Protein 8PHY (pdb70)

Solvent-accessible surface area: 12793 Å² total; per-residue (Å²): 119,140,184,62,112,84,56,15,44,19,49,2,135,55,68,59,2,48,80,164,13,5,95,56,12,1,94,42,2,14,96,12,132,71,36,70,56,59,36,19,1,39,59,25,168,130,73,122,73,250,132,26,146,60,70,35,23,43,2,2,6,23,77,104,46,54,167,14,120,16,12,14,32,45,17,22,2,27,1,2,139,79,69,199,44,35,40,0,23,0,18,49,41,18,78,42,115,6,86,68,44,128,190,121,139,187,64,101,79,134,14,43,16,49,1,134,58,72,54,0,85,76,194,14,2,92,50,10,1,100,57,2,7,98,12,105,78,34,68,55,75,44,55,1,39,98,22,235,52,119,119,83,216,78,24,110,48,79,58,9,44,2,2,6,22,72,110,47,59,200,16,139,23,39,66,49,69,16,22,1,27,1,7,60,48,63,93,42,29,45,0,23,0,48,56,89,44,98,44,120,9,85,77,42,137,123,193

Foldseek 3Di:
DDDDDAAKFWQAVNQTHHPVQQLVFLQVQVVDDQLPQLRDFDWDPPDADPVGDFTKTKGATDRPSDHDRNDDGAKIWIAGNVRPPIWMWGQVPHIDTTHIDHD/DDDDDAAKFWQAVNQTHHPLQQVVFLQVQVVDDQLPLLYDFDWDDDDDDPVDDFTKTKTATDSVSDRDNNDDGAKIWIAGNVRPPIWMWGQVPHIDTTHTDHDD

Structure (mmCIF, N/CA/C/O backbone):
data_8PHY
#
_entry.id   8PHY
#
_cell.length_a   36.670
_cell.length_b   61.850
_cell.length_c   37.160
_cell.angle_alpha   90.000
_cell.angle_beta   94.144
_cell.angle_gamma   90.000
#
_symmetry.space_group_name_H-M   'P 1 21 1'
#
loop_
_entity.id
_entity.type
_entity.pdbx_description
1 polymer BgtE-5845_p
2 water water
#
loop_
_atom_site.group_PDB
_atom_site.id
_atom_site.type_symbol
_atom_site.label_atom_id
_atom_site.label_alt_id
_atom_site.label_comp_id
_atom_site.label_asym_id
_atom_site.label_entity_id
_atom_site.label_seq_id
_atom_site.pdbx_PDB_ins_code
_atom_site.Cartn_x
_atom_site.Cartn_y
_atom_site.Cartn_z
_atom_site.occupancy
_atom_site.B_iso_or_equiv
_atom_site.auth_seq_id
_atom_site.auth_comp_id
_atom_site.auth_asym_id
_atom_site.auth_atom_id
_atom_site.pdbx_PDB_model_num
ATOM 1 N N . GLY A 1 1 ? -10.49238 -30.97088 20.70152 1.000 19.95053 -4 GLY A N 1
ATOM 2 C CA . GLY A 1 1 ? -11.09207 -29.85320 19.99836 1.000 19.56655 -4 GLY A CA 1
ATOM 3 C C . GLY A 1 1 ? -11.19914 -30.11943 18.51184 1.000 18.44278 -4 GLY A C 1
ATOM 4 O O . GLY A 1 1 ? -10.77504 -31.17382 18.03659 1.000 18.64762 -4 GLY A O 1
ATOM 5 N N . PRO A 1 2 ? -11.74804 -29.16759 17.76308 1.000 17.99541 -3 PRO A N 1
ATOM 6 C CA . PRO A 1 2 ? -11.87899 -29.35266 16.31437 1.000 17.64888 -3 PRO A CA 1
ATOM 7 C C . PRO A 1 2 ? -10.52745 -29.40546 15.64272 1.000 15.95651 -3 PRO A C 1
ATOM 8 O O . PRO A 1 2 ? -9.56442 -28.77242 16.07489 1.000 16.27916 -3 PRO A O 1
ATOM 12 N N . LEU A 1 3 ? -10.47578 -30.15969 14.55720 1.000 13.91239 -2 LEU A N 1
ATOM 13 C CA . LEU A 1 3 ? -9.25369 -30.30663 13.79048 1.000 14.02885 -2 LEU A CA 1
ATOM 14 C C . LEU A 1 3 ? -9.01308 -29.06512 12.94151 1.000 14.40920 -2 LEU A C 1
ATOM 15 O O . LEU A 1 3 ? -9.89744 -28.61769 12.21201 1.000 15.85456 -2 LEU A O 1
ATOM 20 N N . GLY A 1 4 ? -7.81139 -28.52072 13.00312 1.000 14.24661 -1 GLY A N 1
ATOM 21 C CA . GLY A 1 4 ? -7.47433 -27.42809 12.12413 1.000 14.42845 -1 GLY A CA 1
ATOM 22 C C . GLY A 1 4 ? -6.00236 -27.39697 11.82407 1.000 13.89279 -1 GLY A C 1
ATOM 23 O O . GLY A 1 4 ? -5.18236 -27.69041 12.69261 1.000 14.67145 -1 GLY A O 1
ATOM 24 N N . SER A 1 5 ? -5.66363 -27.04487 10.59908 1.000 13.71674 0 SER A N 1
ATOM 25 C CA . SER A 1 5 ? -4.27156 -26.80251 10.28645 1.000 14.34941 0 SER A CA 1
ATOM 26 C C . SER A 1 5 ? -3.83023 -25.45455 10.85048 1.000 14.02286 0 SER A C 1
ATOM 27 O O . SER A 1 5 ? -4.63926 -24.61843 11.24530 1.000 15.53678 0 SER A O 1
ATOM 30 N N . MET A 1 6 ? -2.52978 -25.23515 10.87591 1.000 13.46960 1 MET A N 1
ATOM 31 C CA . MET A 1 6 ? -2.02275 -24.00855 11.47843 1.000 14.11511 1 MET A CA 1
ATOM 32 C C . MET A 1 6 ? -2.38061 -22.81010 10.61426 1.000 16.05049 1 MET A C 1
ATOM 33 O O . MET A 1 6 ? -2.12277 -22.81098 9.41207 1.000 18.12985 1 MET A O 1
ATOM 39 N N . GLU A 1 7 ? -2.95438 -21.78211 11.23313 1.000 16.95116 2 GLU A N 1
ATOM 40 C CA . GLU A 1 7 ? -3.23223 -20.54778 10.52909 1.000 19.23344 2 GLU A CA 1
ATOM 41 C C . GLU A 1 7 ? -1.96572 -19.70276 10.49646 1.000 17.71378 2 GLU A C 1
ATOM 42 O O . GLU A 1 7 ? -0.99400 -19.98748 11.19078 1.000 16.10316 2 GLU A O 1
ATOM 54 N N . SER A 1 8 ? -1.97882 -18.66037 9.67696 1.000 17.49602 3 SER A N 1
ATOM 55 C CA . SER A 1 8 ? -0.86024 -17.73333 9.67706 1.000 16.49293 3 SER A CA 1
ATOM 56 C C . SER A 1 8 ? -0.62500 -17.20790 11.08092 1.000 15.46615 3 SER A C 1
ATOM 57 O O . SER A 1 8 ? -1.56419 -17.03014 11.85810 1.000 15.81961 3 SER A O 1
ATOM 65 N N . TYR A 1 9 ? 0.63218 -16.91406 11.39276 1.000 13.97583 4 TYR A N 1
ATOM 66 C CA . TYR A 1 9 ? 0.97599 -16.50522 12.74136 1.000 13.35275 4 TYR A CA 1
ATOM 67 C C . TYR A 1 9 ? 2.27583 -15.73115 12.70031 1.000 13.44570 4 TYR A C 1
ATOM 68 O O . TYR A 1 9 ? 3.03322 -15.80515 11.73578 1.000 14.51932 4 TYR A O 1
ATOM 86 N N . TRP A 1 10 ? 2.53524 -15.01237 13.77950 1.000 13.04081 5 TRP A N 1
ATOM 87 C CA A TRP A 1 10 ? 3.79686 -14.32349 13.98894 0.467 13.05910 5 TRP A CA 1
ATOM 88 C CA B TRP A 1 10 ? 3.80381 -14.33417 13.98217 0.533 13.30180 5 TRP A CA 1
ATOM 89 C C . TRP A 1 10 ? 4.62411 -15.14570 14.97437 1.000 13.27692 5 TRP A C 1
ATOM 90 O O . TRP A 1 10 ? 4.13602 -15.51922 16.04663 1.000 14.14480 5 TRP A O 1
ATOM 129 N N . ASP A 1 11 ? 5.86842 -15.41798 14.61262 1.000 13.47542 6 ASP A N 1
ATOM 130 C CA . ASP A 1 11 ? 6.80232 -16.14353 15.46426 1.000 13.27903 6 ASP A CA 1
ATOM 131 C C . ASP A 1 11 ? 7.56137 -15.08593 16.25502 1.000 13.02201 6 ASP A C 1
ATOM 132 O O . ASP A 1 11 ? 8.36687 -14.33334 15.69557 1.000 13.55657 6 ASP A O 1
ATOM 141 N N . CYS A 1 12 ? 7.27281 -14.99660 17.54695 1.000 12.94546 7 CYS A N 1
ATOM 142 C CA . CYS A 1 12 ? 7.92835 -14.04260 18.42973 1.000 12.72276 7 CYS A CA 1
ATOM 143 C C . CYS A 1 12 ? 8.87630 -14.86495 19.29683 1.000 12.44463 7 CYS A C 1
ATOM 144 O O . CYS A 1 12 ? 8.49393 -15.38429 20.34607 1.000 12.52215 7 CYS A O 1
ATOM 151 N N . LYS A 1 13 ? 10.11874 -14.99317 18.85857 1.000 12.57051 8 LYS A N 1
ATOM 152 C CA . LYS A 1 13 ? 11.13206 -15.75127 19.59542 1.000 12.90764 8 LYS A CA 1
ATOM 153 C C . LYS A 1 13 ? 10.61836 -17.12151 20.00270 1.000 12.61308 8 LYS A C 1
ATOM 154 O O . LYS A 1 13 ? 10.88895 -17.61993 21.09381 1.000 13.38712 8 LYS A O 1
ATOM 173 N N . GLY A 1 14 ? 9.91261 -17.76178 19.07408 1.000 12.94591 9 GLY A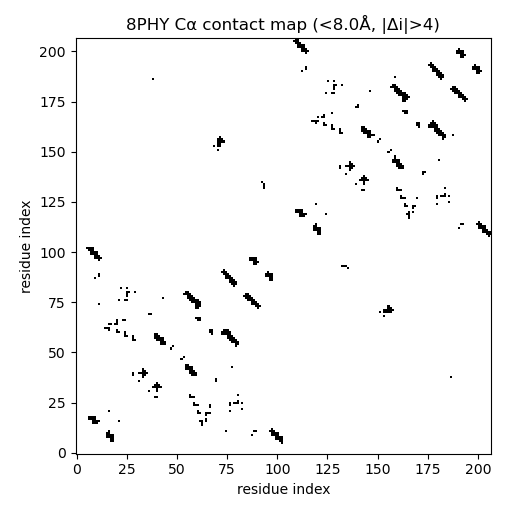 N 1
ATOM 174 C CA . GLY A 1 14 ? 9.46290 -19.11856 19.22823 1.000 13.33468 9 GLY A CA 1
ATOM 175 C C . GLY A 1 14 ? 8.01705 -19.27834 19.62845 1.000 12.88084 9 GLY A C 1
ATOM 17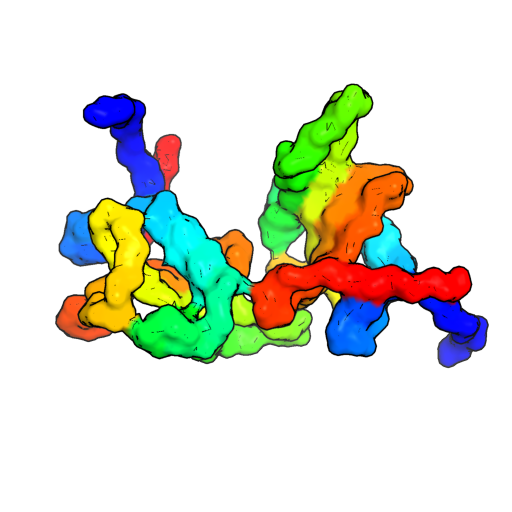6 O O . GLY A 1 14 ? 7.46913 -20.37428 19.47660 1.000 14.49983 9 GLY A O 1
ATOM 180 N N . ILE A 1 15 ? 7.40581 -18.23940 20.18460 1.000 12.99213 10 ILE A N 1
ATOM 181 C CA . ILE A 1 15 ? 6.01214 -18.28703 20.59501 1.000 12.78002 10 ILE A CA 1
ATOM 182 C C . ILE A 1 15 ? 5.14468 -17.82909 19.43297 1.000 13.29966 10 ILE A C 1
ATOM 183 O O . ILE A 1 15 ? 5.34312 -16.73467 18.88878 1.000 13.60132 10 ILE A O 1
ATOM 199 N N . PRO A 1 16 ? 4.17373 -18.64319 19.02315 1.000 13.40404 11 PRO A N 1
ATOM 200 C CA . PRO A 1 16 ? 3.30967 -18.25214 17.90324 1.000 13.90409 11 PRO A CA 1
ATOM 201 C C . PRO A 1 16 ? 2.17441 -17.36783 18.38845 1.000 14.23474 11 PRO A C 1
ATOM 202 O O . PRO A 1 16 ? 1.46458 -17.71082 19.33530 1.000 16.26936 11 PRO A O 1
ATOM 213 N N . ILE A 1 17 ? 2.01930 -16.22276 17.74500 1.000 14.61997 12 ILE A N 1
ATOM 214 C CA . ILE A 1 17 ? 0.91970 -15.30877 17.99815 1.000 15.41596 12 ILE A CA 1
ATOM 215 C C . ILE A 1 17 ? -0.01468 -15.42882 16.79637 1.000 15.30258 12 ILE A C 1
ATOM 216 O O . ILE A 1 17 ? 0.34379 -15.07246 15.66225 1.000 14.66281 12 ILE A O 1
ATOM 232 N N . LEU A 1 18 ? -1.20803 -15.95335 17.02492 1.000 15.39048 13 LEU A N 1
ATOM 233 C CA . LEU A 1 18 ? -2.06821 -16.34614 15.92129 1.000 15.80445 13 LEU A CA 1
ATOM 234 C C . LEU A 1 18 ? -2.69789 -15.13637 15.23902 1.000 14.55867 13 LEU A C 1
ATOM 235 O O . LEU A 1 18 ? -3.00660 -14.12995 15.87150 1.000 14.45585 13 LEU A O 1
ATOM 251 N N . PHE A 1 19 ? -2.94300 -15.26463 13.93533 1.000 15.61724 14 PHE A N 1
ATOM 252 C CA . PHE A 1 19 ? -3.61965 -14.19265 13.21333 1.000 17.32260 14 PHE A CA 1
ATOM 253 C C . PHE A 1 19 ? -4.92651 -13.77460 13.87404 1.000 18.75407 14 PHE A C 1
ATOM 254 O O . PHE A 1 19 ? -5.22904 -12.57905 13.94654 1.000 19.32797 14 PHE A O 1
ATOM 271 N N . ARG A 1 20 ? -5.72908 -14.74183 14.33330 1.000 19.96990 15 ARG A N 1
ATOM 272 C CA . ARG A 1 20 ? -7.00244 -14.41210 14.96767 1.000 22.59059 15 ARG A CA 1
ATOM 273 C C . ARG A 1 20 ? -6.79007 -13.55514 16.20710 1.000 20.80294 15 ARG A C 1
ATOM 274 O O . ARG A 1 20 ? -7.56770 -12.63776 16.47791 1.000 21.11973 15 ARG A O 1
ATOM 295 N N . THR A 1 21 ? -5.73463 -13.83861 16.96460 1.000 18.12885 16 THR A N 1
ATOM 296 C CA . THR A 1 21 ? -5.42546 -13.04798 18.14147 1.000 17.19313 16 THR A CA 1
ATOM 297 C C . THR A 1 21 ? -5.08281 -11.62495 17.73549 1.000 15.20716 16 THR A C 1
ATOM 298 O O . THR A 1 21 ? -5.54828 -10.65465 18.34345 1.000 14.98904 16 THR A O 1
ATOM 309 N N . VAL A 1 22 ? -4.24156 -11.48475 16.70978 1.000 14.17546 17 VAL A N 1
ATOM 310 C CA . VAL A 1 22 ? -3.81061 -10.15947 16.28864 1.000 15.51171 17 VAL A CA 1
ATOM 311 C C . VAL A 1 22 ? -5.00204 -9.35103 15.80334 1.000 16.09267 17 VAL A C 1
ATOM 312 O O . VAL A 1 22 ? -5.16722 -8.18454 16.16378 1.000 16.40438 17 VAL A O 1
ATOM 325 N N A HIS A 1 23 ? -5.84798 -9.97794 14.97586 0.531 17.73332 18 HIS A N 1
ATOM 326 N N B HIS A 1 23 ? -5.86927 -9.94976 14.99637 0.469 17.25812 18 HIS A N 1
ATOM 327 C CA A HIS A 1 23 ? -7.02826 -9.31559 14.42796 0.531 18.97556 18 HIS A CA 1
ATOM 328 C CA B HIS A 1 23 ? -6.96401 -9.15547 14.44827 0.469 17.88784 18 HIS A CA 1
ATOM 329 C C A HIS A 1 23 ? -7.92451 -8.80788 15.54731 0.531 17.87622 18 HIS A C 1
ATOM 330 C C B HIS A 1 23 ? -7.99759 -8.80724 15.52055 0.469 17.44066 18 HIS A C 1
ATOM 331 O O A HIS A 1 23 ? -8.35549 -7.64995 15.53942 0.531 17.75367 18 HIS A O 1
ATOM 332 O O B HIS A 1 23 ? -8.60786 -7.73717 15.44800 0.469 17.72978 18 HIS A O 1
ATOM 3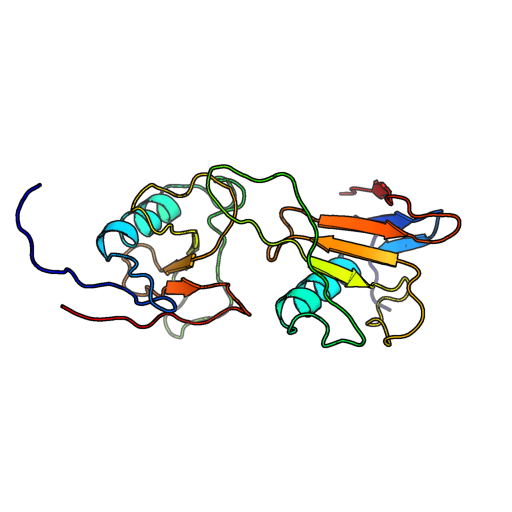59 N N . ALA A 1 24 ? -8.18747 -9.65831 16.53677 1.000 17.77856 19 ALA A N 1
ATOM 360 C CA . ALA A 1 24 ? -9.03117 -9.25388 17.65610 1.000 17.56385 19 ALA A CA 1
ATOM 361 C C . ALA A 1 24 ? -8.42281 -8.08877 18.42514 1.000 16.19499 19 ALA A C 1
ATOM 362 O O . ALA A 1 24 ? -9.14199 -7.19157 18.88175 1.000 16.25848 19 ALA A O 1
ATOM 369 N N . ALA A 1 25 ? -7.10554 -8.08965 18.58511 1.000 14.37279 20 ALA A N 1
ATOM 370 C CA . ALA A 1 25 ? -6.46273 -7.00816 19.30806 1.000 13.81411 20 ALA A CA 1
ATOM 371 C C . ALA A 1 25 ? -6.55950 -5.69629 18.53616 1.000 13.43885 20 ALA A C 1
ATOM 372 O O . ALA A 1 25 ? -6.78637 -4.63483 19.12724 1.000 13.59093 20 ALA A O 1
ATOM 379 N N . VAL A 1 26 ? -6.39449 -5.73556 17.20945 1.000 13.66482 21 VAL A N 1
ATOM 380 C CA . VAL A 1 26 ? -6.53627 -4.51112 16.42730 1.000 14.13888 21 VAL A CA 1
ATOM 381 C C . VAL A 1 26 ? -7.96198 -3.99561 16.52039 1.000 13.39441 21 VAL A C 1
ATOM 382 O O . VAL A 1 26 ? -8.19410 -2.79390 16.68315 1.000 13.65401 21 VAL A O 1
ATOM 395 N N . GLU A 1 27 ? -8.93750 -4.90121 16.43463 1.000 14.56775 22 GLU A N 1
ATOM 396 C CA . GLU A 1 27 ? -10.33118 -4.50308 16.55957 1.000 15.52953 22 GLU A CA 1
ATOM 397 C C . GLU A 1 27 ? -10.56682 -3.80499 17.88769 1.000 14.33628 22 GLU A C 1
ATOM 398 O O . GLU A 1 27 ? -11.22760 -2.76717 17.93940 1.000 15.48816 22 GLU A O 1
ATOM 404 N N . LEU A 1 28 ? -10.04934 -4.37449 18.98017 1.000 13.62699 23 LEU A N 1
ATOM 405 C CA . LEU A 1 28 ? -10.21361 -3.73992 20.28403 1.000 13.83694 23 LEU A CA 1
ATOM 406 C C . LEU A 1 28 ? -9.49294 -2.39564 20.33641 1.000 12.97786 23 LEU A C 1
ATOM 407 O O . LEU A 1 28 ? -10.01703 -1.40799 20.86015 1.000 13.37027 23 LEU A O 1
ATOM 423 N N . ALA A 1 29 ? -8.28715 -2.33164 19.79502 1.000 12.86269 24 ALA A N 1
ATOM 424 C CA . ALA A 1 29 ? -7.55839 -1.06986 19.79223 1.000 12.43348 24 ALA A CA 1
ATOM 425 C C . ALA A 1 29 ? -8.35502 0.04831 19.14078 1.000 12.30841 24 ALA A C 1
ATOM 426 O O . ALA A 1 29 ? -8.32712 1.18444 19.60671 1.000 13.54430 24 ALA A O 1
ATOM 433 N N . PHE A 1 30 ? -9.03657 -0.24466 18.04370 1.000 11.86264 25 PHE A N 1
ATOM 434 C CA . PHE A 1 30 ? -9.75020 0.77070 17.27058 1.000 11.88680 25 PHE A CA 1
ATOM 435 C C . PHE A 1 30 ? -11.16653 1.01168 17.74551 1.000 12.08613 25 PHE A C 1
ATOM 436 O O . PHE A 1 30 ? -11.79824 1.96537 17.28898 1.000 13.39761 25 PHE A O 1
ATOM 453 N N . THR A 1 31 ? -11.63431 0.24546 18.72335 1.000 12.13201 26 THR A N 1
ATOM 454 C CA . THR A 1 31 ? -12.92091 0.47863 19.34244 1.000 13.00903 26 THR A CA 1
ATOM 455 C C . THR A 1 31 ? -12.77711 1.01567 20.75960 1.000 14.02137 26 THR A C 1
ATOM 456 O O . THR A 1 31 ? -13.77914 1.16733 21.44657 1.000 15.12469 26 THR A O 1
ATOM 467 N N . SER A 1 32 ? -11.56507 1.32320 21.19375 1.000 12.62728 27 SER A N 1
ATOM 468 C CA . SER A 1 32 ? -11.26633 1.83171 22.52056 1.000 12.69337 27 SER A CA 1
ATOM 469 C C . SER A 1 32 ? -10.61259 3.19733 22.39522 1.000 13.26180 27 SER A C 1
ATOM 470 O O . SER A 1 32 ? -9.79529 3.41498 21.50647 1.000 15.05655 27 SER A O 1
ATOM 478 N N . GLN A 1 33 ? -10.91933 4.10799 23.30102 1.000 13.14369 28 GLN A N 1
ATOM 479 C CA . GLN A 1 33 ? -10.28482 5.40529 23.22610 1.000 13.17186 28 GLN A CA 1
ATOM 480 C C . GLN A 1 33 ? -8.81854 5.31753 23.65643 1.000 12.55458 28 GLN A C 1
ATOM 481 O O . GLN A 1 33 ? -8.45849 4.50318 24.52828 1.000 12.46512 28 GLN A O 1
ATOM 495 N N . PRO A 1 34 ? -7.95850 6.14085 23.06101 1.000 12.77991 29 PRO A N 1
ATOM 496 C CA . PRO A 1 34 ? -6.52846 6.05393 23.38565 1.000 12.93406 29 PRO A CA 1
ATOM 497 C C . PRO A 1 34 ? -6.26783 6.15572 24.88113 1.000 12.36859 29 PRO A C 1
ATOM 498 O O . PRO A 1 34 ? -6.81218 7.01205 25.58009 1.000 12.64627 29 PRO A O 1
ATOM 509 N N . GLY A 1 35 ? -5.41655 5.26125 25.37100 1.000 11.95495 30 GLY A N 1
ATOM 510 C CA . GLY A 1 35 ? -5.01498 5.23689 26.75550 1.000 12.44535 30 GLY A CA 1
ATOM 511 C C . GLY A 1 35 ? -5.93375 4.52536 27.70276 1.000 12.45147 30 GLY A C 1
ATOM 512 O O . GLY A 1 35 ? -5.53404 4.26911 28.84237 1.000 13.19981 30 GLY A O 1
ATOM 516 N N . SER A 1 36 ? -7.15083 4.19446 27.28689 1.000 12.93814 31 SER A N 1
ATOM 517 C CA . SER A 1 36 ? -8.18618 3.79013 28.23309 1.000 13.18775 31 SER A CA 1
ATOM 518 C C . SER A 1 36 ? -7.98109 2.38340 28.77730 1.000 13.08149 31 SER A C 1
ATOM 519 O O . SER A 1 36 ? -8.34887 2.10148 29.92156 1.000 13.27211 31 SER A O 1
ATOM 527 N N . ILE A 1 37 ? -7.40729 1.47881 27.99466 1.000 12.42128 32 ILE A N 1
ATOM 528 C CA . ILE A 1 37 ? -7.21477 0.09168 28.43055 1.000 12.56574 32 ILE A CA 1
ATOM 529 C C . ILE A 1 37 ? -5.83638 0.05550 29.09426 1.000 12.63326 32 ILE A C 1
ATOM 530 O O . ILE A 1 37 ? -4.81739 -0.29563 28.50320 1.000 12.49750 32 ILE A O 1
ATOM 546 N N . SER A 1 38 ? -5.79591 0.49228 30.34713 1.000 13.16402 33 SER A N 1
ATOM 547 C CA . SER A 1 38 ? -4.56229 0.50923 31.13720 1.000 13.88917 33 SER A CA 1
ATOM 548 C C . SER A 1 38 ? -3.38614 1.10539 30.36405 1.000 12.73417 33 SER A C 1
ATOM 549 O O . SER A 1 38 ? -2.28270 0.55555 30.34274 1.000 13.43637 33 SER A O 1
ATOM 557 N N . GLY A 1 39 ? -3.62219 2.24293 29.71453 1.000 12.54524 34 GLY A N 1
ATOM 558 C CA . GLY A 1 39 ? -2.59830 2.96964 29.00441 1.000 12.49980 34 GLY A CA 1
ATOM 559 C C . GLY A 1 39 ? -2.60959 2.80347 27.49756 1.000 12.29831 34 GLY A C 1
ATOM 560 O O . GLY A 1 39 ? -1.87530 3.53854 26.82068 1.000 12.83984 34 GLY A O 1
ATOM 564 N N . TYR A 1 40 ? -3.41325 1.89137 26.95700 1.000 11.99461 35 TYR A N 1
ATOM 565 C CA . TYR A 1 40 ? -3.41273 1.51763 25.55268 1.000 11.42948 35 TYR A CA 1
ATOM 566 C C . TYR A 1 40 ? -4.83443 1.59329 25.01271 1.000 11.99770 35 TYR A C 1
ATOM 567 O O . TYR A 1 40 ? -5.80498 1.57177 25.76822 1.000 13.01722 35 TYR A O 1
ATOM 585 N N . PRO A 1 41 ? -4.99789 1.72655 23.69822 1.000 11.80711 36 PRO A N 1
ATOM 586 C CA . PRO A 1 41 ? -3.93185 1.88075 22.71300 1.000 11.97415 36 PRO A CA 1
ATOM 587 C C . PRO A 1 41 ? -3.19728 3.20715 22.79768 1.000 11.20077 36 PRO A C 1
ATOM 588 O O . PRO A 1 41 ? -3.72046 4.19964 23.31473 1.000 12.09039 36 PRO A O 1
ATOM 599 N N . SER A 1 42 ? -1.97142 3.21695 22.31667 1.000 12.20222 37 SER A N 1
ATOM 600 C CA . SER A 1 42 ? -1.23812 4.44646 22.08858 1.000 12.70179 37 SER A CA 1
ATOM 601 C C . SER A 1 42 ? -1.18601 4.72585 20.59671 1.000 12.30574 37 SER A C 1
ATOM 602 O O . SER A 1 42 ? -1.57614 3.88896 19.78011 1.000 13.23800 37 SER A O 1
ATOM 610 N N . ILE A 1 43 ? -0.73351 5.92946 20.25231 1.000 14.85997 38 ILE A N 1
ATOM 611 C CA . ILE A 1 43 ? -0.72047 6.39334 18.87321 1.000 16.96108 38 ILE A CA 1
ATOM 612 C C . ILE A 1 43 ? 0.71288 6.42633 18.37195 1.000 20.22861 38 ILE A C 1
ATOM 613 O O . ILE A 1 43 ? 1.56573 7.09273 18.96717 1.000 21.45505 38 ILE A O 1
ATOM 629 N N . CYS A 1 44 ? 0.97185 5.74490 17.25479 1.000 22.45670 39 CYS A N 1
ATOM 630 C CA . CYS A 1 44 ? 2.26128 5.83336 16.57164 1.000 26.70830 39 CYS A CA 1
ATOM 631 C C . CYS A 1 44 ? 2.17399 6.91954 15.49912 1.000 30.65056 39 CYS A C 1
ATOM 632 O O . CYS A 1 44 ? 1.53289 6.72760 14.46242 1.000 30.67887 39 CYS A O 1
ATOM 635 N N . ARG A 1 45 ? 2.81804 8.06211 15.73303 1.000 34.84112 40 ARG A N 1
ATOM 636 C CA . ARG A 1 45 ? 2.84363 9.13347 14.74375 1.000 38.59532 40 ARG A CA 1
ATOM 637 C C . ARG A 1 45 ? 4.22530 9.31830 14.12152 1.000 41.71791 40 ARG A C 1
ATOM 638 O O . ARG A 1 45 ? 4.47904 10.33549 13.46483 1.000 42.05054 40 ARG A O 1
ATOM 646 N N . THR A 1 46 ? 5.11641 8.34417 14.29803 1.000 44.13905 41 THR A N 1
ATOM 647 C CA . THR A 1 46 ? 6.52104 8.50186 13.94256 1.000 46.38411 41 THR A CA 1
ATOM 648 C C . THR A 1 46 ? 6.83439 8.15140 12.49155 1.000 46.76099 41 THR A C 1
ATOM 649 O O . THR A 1 46 ? 8.00672 8.19522 12.10169 1.000 47.21050 41 THR A O 1
ATOM 653 N N . THR A 1 47 ? 5.83253 7.81469 11.68149 1.000 46.25340 42 THR A N 1
ATOM 654 C CA . THR A 1 47 ? 6.03683 7.46105 10.27607 1.000 45.53006 42 THR A CA 1
ATOM 655 C C . THR A 1 47 ? 5.04947 8.22286 9.39963 1.000 43.27920 42 THR A C 1
ATOM 656 O O . THR A 1 47 ? 4.10389 7.63987 8.85687 1.000 43.31010 42 THR A O 1
ATOM 660 N N . PRO A 1 48 ? 5.24009 9.53243 9.24000 1.000 41.09475 43 PRO A N 1
ATOM 661 C CA . PRO A 1 48 ? 4.42763 10.27643 8.26909 1.000 39.68872 43 PRO A CA 1
ATOM 662 C C . PRO A 1 48 ? 4.52652 9.62938 6.89664 1.000 38.33568 43 PRO A C 1
ATOM 663 O O . PRO A 1 48 ? 5.60268 9.21708 6.46056 1.000 37.32711 43 PRO A O 1
ATOM 667 N N . LEU A 1 49 ? 3.39183 9.54059 6.21113 1.000 38.00036 44 LEU A N 1
ATOM 668 C CA . LEU A 1 49 ? 3.31037 8.85372 4.93107 1.000 38.26635 44 LEU A CA 1
ATOM 669 C C . LEU A 1 49 ? 3.02858 9.84651 3.80986 1.000 38.87011 44 LEU A C 1
ATOM 670 O O . LEU A 1 49 ? 2.38419 10.88087 4.01560 1.000 38.06601 44 LEU A O 1
ATOM 675 N N . ARG A 1 50 ? 3.51232 9.50773 2.61013 1.000 40.59164 45 ARG A N 1
ATOM 676 C CA . ARG A 1 50 ? 3.29743 10.35453 1.43909 1.000 42.24712 45 ARG A CA 1
ATOM 677 C C . ARG A 1 50 ? 1.82322 10.51613 1.08640 1.000 41.73973 45 ARG A C 1
ATOM 678 O O . ARG A 1 50 ? 1.47122 11.45057 0.35604 1.000 41.54436 45 ARG A O 1
ATOM 686 N N . THR A 1 51 ? 0.95370 9.65172 1.60390 1.000 41.16417 46 THR A N 1
ATOM 687 C CA . THR A 1 51 ? -0.47358 9.72587 1.32602 1.000 40.67664 46 THR A CA 1
ATOM 688 C C . THR A 1 51 ? -1.26413 10.40704 2.43535 1.000 40.12559 46 THR A C 1
ATOM 689 O O . THR A 1 51 ? -2.49641 10.44868 2.36240 1.000 40.31112 46 THR A O 1
ATOM 693 N N . GLY A 1 52 ? -0.59404 10.93771 3.45387 1.000 39.05106 47 GLY A N 1
ATOM 694 C CA . GLY A 1 52 ? -1.27007 11.64279 4.51613 1.000 37.84284 47 GLY A CA 1
ATOM 695 C C . GLY A 1 52 ? -1.49563 10.78530 5.74453 1.000 36.15945 47 GLY A C 1
ATOM 696 O O . GLY A 1 52 ? -1.02762 9.64425 5.83429 1.000 35.54812 47 GLY A O 1
ATOM 697 N N . PRO A 1 53 ? -2.20583 11.33725 6.72663 1.000 34.80113 48 PRO A N 1
ATOM 698 C CA . PRO A 1 53 ? -2.47783 10.59236 7.96084 1.000 33.06534 48 PRO A CA 1
ATOM 699 C C . PRO A 1 53 ? -3.10101 9.22535 7.69802 1.000 29.31204 48 PRO A C 1
ATOM 700 O O . PRO A 1 53 ? -3.97739 9.06370 6.84744 1.000 29.41648 48 PRO A O 1
ATOM 704 N N . ASP A 1 54 ? -2.63725 8.23314 8.44903 1.000 26.09343 49 ASP A N 1
ATOM 705 C CA . ASP A 1 54 ? -3.25069 6.90240 8.45459 1.000 23.17091 49 ASP A CA 1
ATOM 706 C C . ASP A 1 54 ? -3.03887 6.36942 9.86703 1.000 19.81666 49 ASP A C 1
ATOM 707 O O . ASP A 1 54 ? -2.02250 5.74004 10.15025 1.000 19.94230 49 ASP A O 1
ATOM 712 N N . GLU A 1 55 ? -4.01106 6.62408 10.73480 1.000 17.54998 50 GLU A N 1
ATOM 713 C CA . GLU A 1 55 ? -3.80247 6.50082 12.17307 1.000 15.60579 50 GLU A CA 1
ATOM 714 C C . GLU A 1 55 ? -3.36158 5.08972 12.53321 1.000 15.47621 50 GLU A C 1
ATOM 715 O O . GLU A 1 55 ? -4.02927 4.10349 12.20788 1.000 15.93454 50 GLU A O 1
ATOM 727 N N . ARG A 1 56 ? -2.23616 5.00332 13.21966 1.000 15.16076 51 ARG A N 1
ATOM 728 C CA . ARG A 1 56 ? -1.62321 3.73804 13.59698 1.000 15.19246 51 ARG A CA 1
ATOM 729 C C . ARG A 1 56 ? -1.66612 3.62693 15.11431 1.000 14.60979 51 ARG A C 1
ATOM 730 O O . ARG A 1 56 ? -1.16741 4.50590 15.81576 1.000 15.92604 51 ARG A O 1
ATOM 751 N N . ARG A 1 57 ? -2.25208 2.54971 15.61463 1.000 12.96539 52 ARG A N 1
ATOM 752 C CA . ARG A 1 57 ? -2.35782 2.31876 17.05252 1.000 12.48459 52 ARG A CA 1
ATOM 753 C C . ARG A 1 57 ? -1.49283 1.14827 17.47869 1.000 12.28341 52 ARG A C 1
ATOM 754 O O . ARG A 1 57 ? -1.30042 0.18737 16.73642 1.000 13.69260 52 ARG A O 1
ATOM 775 N N . GLN A 1 58 ? -0.99046 1.26522 18.69771 1.000 12.32010 53 GLN A N 1
ATOM 776 C CA . GLN A 1 58 ? -0.17140 0.25708 19.34339 1.000 12.25577 53 GLN A CA 1
ATOM 777 C C . GLN A 1 58 ? -0.96577 -0.35710 20.48130 1.000 11.66864 53 GLN A C 1
ATOM 778 O O . GLN A 1 58 ? -1.54877 0.36823 21.29106 1.000 12.02702 53 GLN A O 1
ATOM 792 N N . PHE A 1 59 ? -0.99722 -1.68159 20.54106 1.000 11.41956 54 PHE A N 1
ATOM 793 C CA . PHE A 1 59 ? -1.83406 -2.33912 21.53749 1.000 11.82095 54 PHE A CA 1
ATOM 794 C C . PHE A 1 59 ? -1.25060 -3.69176 21.92363 1.000 12.15701 54 PHE A C 1
ATOM 795 O O . PHE A 1 59 ? -0.76763 -4.41567 21.05015 1.000 12.31902 54 PHE A O 1
ATOM 812 N N . PRO A 1 60 ? -1.29458 -4.07981 23.19894 1.000 11.90827 55 PRO A N 1
ATOM 813 C CA . PRO A 1 60 ? -0.67231 -5.34910 23.60178 1.000 12.25239 55 PRO A CA 1
ATOM 814 C C . PRO A 1 60 ? -1.43846 -6.56812 23.12985 1.000 13.60961 55 PRO A C 1
ATOM 815 O O . PRO A 1 60 ? -2.66267 -6.55400 22.97181 1.000 15.02680 55 PRO A O 1
ATOM 826 N N . LEU A 1 61 ? -0.68477 -7.65032 22.98804 1.000 14.40267 56 LEU A N 1
ATOM 827 C CA . LEU A 1 61 ? -1.15371 -8.95389 22.56462 1.000 17.55898 56 LEU A CA 1
ATOM 828 C C . LEU A 1 61 ? -0.75959 -9.96078 23.62465 1.000 19.60367 56 LEU A C 1
ATOM 829 O O . LEU A 1 61 ? 0.11942 -9.69290 24.43747 1.000 22.42299 56 LEU A O 1
ATOM 845 N N . THR A 1 62 ? -1.35138 -11.15406 23.56623 1.000 19.91403 57 THR A N 1
ATOM 846 C CA . THR A 1 62 ? -0.99163 -12.21145 24.49604 1.000 22.21079 57 THR A CA 1
ATOM 847 C C . THR A 1 62 ? -0.73406 -13.51207 23.75228 1.000 25.48538 57 THR A C 1
ATOM 848 O O . THR A 1 62 ? -1.17607 -13.70200 22.61259 1.000 26.18104 57 THR A O 1
ATOM 859 N N . ASP A 1 63 ? -0.04320 -14.43056 24.44693 1.000 28.66259 58 ASP A N 1
ATOM 860 C CA . ASP A 1 63 ? 0.14955 -15.80720 23.98378 1.000 33.46576 58 ASP A CA 1
ATOM 861 C C . ASP A 1 63 ? -0.80752 -16.65529 24.81685 1.000 36.36862 58 ASP A C 1
ATOM 862 O O . ASP A 1 63 ? -0.47322 -17.13054 25.90456 1.000 37.50913 58 ASP A O 1
ATOM 871 N N . THR A 1 64 ? -2.01103 -16.84185 24.29918 1.000 38.38775 59 THR A N 1
ATOM 872 C CA . THR A 1 64 ? -3.06638 -17.57006 24.98821 1.000 39.85852 59 THR A CA 1
ATOM 873 C C . THR A 1 64 ? -4.35008 -17.31652 24.21568 1.000 39.95228 59 THR A C 1
ATOM 874 O O . THR A 1 64 ? -5.34464 -18.02908 24.37765 1.000 40.90391 59 THR A O 1
ATOM 885 N N . GLY A 1 65 ? -4.32948 -16.28425 23.37295 1.000 38.77845 60 GLY A N 1
ATOM 886 C CA . GLY A 1 65 ? -5.51274 -15.81505 22.69968 1.000 37.08718 60 GLY A CA 1
ATOM 887 C C . GLY A 1 65 ? -6.44299 -14.99995 23.56011 1.000 34.90216 60 GLY A C 1
ATOM 888 O O . GLY A 1 65 ? -7.31813 -14.31454 23.01970 1.000 36.05202 60 GLY A O 1
ATOM 892 N N . ALA A 1 66 ? -6.30542 -15.07251 24.88363 1.000 31.84723 61 ALA A N 1
ATOM 893 C CA . ALA A 1 66 ? -7.08938 -14.21445 25.75944 1.000 28.60751 61 ALA A CA 1
ATOM 894 C C . ALA A 1 66 ? -6.74283 -12.76087 25.47552 1.000 24.10110 61 ALA A C 1
ATOM 895 O O . ALA A 1 66 ? -5.58790 -12.43638 25.20613 1.000 23.57665 61 ALA A O 1
ATOM 902 N N . ARG A 1 67 ? -7.74262 -11.88011 25.49959 1.000 21.07349 62 ARG A N 1
ATOM 903 C CA . ARG A 1 67 ? -7.42619 -10.45797 25.39337 1.000 18.88503 62 ARG A CA 1
ATOM 904 C C . ARG A 1 67 ? -6.50098 -10.04196 26.53247 1.000 16.38671 62 ARG A C 1
ATOM 905 O O . ARG A 1 67 ? -6.55018 -10.58390 27.64350 1.000 16.28709 62 ARG A O 1
ATOM 926 N N . TRP A 1 68 ? -5.59929 -9.10484 26.23965 1.000 15.15790 63 TRP A N 1
ATOM 927 C CA . TRP A 1 68 ? -4.70471 -8.58441 27.26823 1.000 14.78447 63 TRP A CA 1
ATOM 928 C C . TRP A 1 68 ? -5.49725 -7.92586 28.38553 1.000 14.89751 63 TRP A C 1
ATOM 929 O O . TRP A 1 68 ? -6.45791 -7.18845 28.14788 1.000 16.15174 63 TRP A O 1
ATOM 950 N N . GLN A 1 69 ? -5.07226 -8.19569 29.61779 1.000 15.15608 64 GLN A N 1
ATOM 951 C CA . GLN A 1 69 ? -5.80592 -7.77332 30.80305 1.000 15.97936 64 GLN A CA 1
ATOM 952 C C . GLN A 1 69 ? -5.11096 -6.65959 31.58448 1.000 16.21975 64 GLN A C 1
ATOM 953 O O . GLN A 1 69 ? -5.41672 -6.45734 32.75491 1.000 17.71846 64 GLN A O 1
ATOM 967 N N . GLY A 1 70 ? -4.18445 -5.93283 30.98214 1.000 15.31388 65 GLY A N 1
ATOM 968 C CA . GLY A 1 70 ? -3.65343 -4.72641 31.56897 1.000 15.16786 65 GLY A CA 1
ATOM 969 C C . GLY A 1 70 ? -2.32970 -4.85880 32.27485 1.000 15.02710 65 GLY A C 1
ATOM 970 O O . GLY A 1 70 ? -1.79284 -3.84563 32.73398 1.000 15.53868 65 GLY A O 1
ATOM 974 N N . GLY A 1 71 ? -1.78458 -6.06190 32.35226 1.000 15.33121 66 GLY A N 1
ATOM 975 C CA . GLY A 1 71 ? -0.54902 -6.29412 33.06931 1.000 15.02592 66 GLY A CA 1
ATOM 976 C C . GLY A 1 71 ? 0.68510 -6.12483 32.20454 1.000 15.22021 66 GLY A C 1
ATOM 977 O O . GLY A 1 71 ? 0.75579 -5.19910 31.39782 1.000 15.22556 66 GLY A O 1
ATOM 981 N N . GLY A 1 72 ? 1.64698 -7.03188 32.34862 1.000 15.54666 67 GLY A N 1
ATOM 982 C CA . GLY A 1 72 ? 2.86991 -6.93829 31.58119 1.000 15.40240 67 GLY A CA 1
ATOM 983 C C . GLY A 1 72 ? 2.64067 -7.05379 30.08709 1.000 14.95998 67 GLY A C 1
ATOM 984 O O . GLY A 1 72 ? 1.64511 -7.60371 29.61184 1.000 15.00205 67 GLY A O 1
ATOM 988 N N . ILE A 1 73 ? 3.60143 -6.52481 29.33446 1.000 14.36300 68 ILE A N 1
ATOM 989 C CA . ILE A 1 73 ? 3.52640 -6.49055 27.87836 1.000 13.32850 68 ILE A CA 1
ATOM 990 C C . ILE A 1 73 ? 4.73938 -7.21372 27.31007 1.000 13.78003 68 ILE A C 1
ATOM 991 O O . ILE A 1 73 ? 5.86128 -6.71185 27.35651 1.000 16.14316 68 ILE A O 1
ATOM 1007 N N . THR A 1 74 ? 4.51350 -8.39763 26.76706 1.000 13.39908 69 THR A N 1
ATOM 1008 C CA . THR A 1 74 ? 5.54002 -9.19969 26.13120 1.000 14.51345 69 THR A CA 1
ATOM 1009 C C . THR A 1 74 ? 5.48447 -9.11146 24.61301 1.000 14.08385 69 THR A C 1
ATOM 1010 O O . THR A 1 74 ? 6.53074 -9.26376 23.96541 1.000 13.25666 69 THR A O 1
ATOM 1021 N N . TYR A 1 75 ? 4.29276 -8.87031 24.06004 1.000 13.86455 70 TYR A N 1
ATOM 1022 C CA . TYR A 1 75 ? 4.05660 -8.78950 22.62743 1.000 13.63403 70 TYR A CA 1
ATOM 1023 C C . TYR A 1 75 ? 3.10116 -7.63309 22.40138 1.000 13.23344 70 TYR A C 1
ATOM 1024 O O . TYR A 1 75 ? 2.26611 -7.34865 23.26283 1.000 13.73744 70 TYR A O 1
ATOM 1042 N N . TYR A 1 76 ? 3.18502 -6.99839 21.22998 1.000 12.54571 71 TYR A N 1
ATOM 1043 C CA . TYR A 1 76 ? 2.23687 -5.95453 20.89028 1.000 12.24790 71 TYR A CA 1
ATOM 1044 C C . TYR A 1 76 ? 2.14111 -5.83377 19.38078 1.000 12.45746 71 TYR A C 1
ATOM 1045 O O . TYR A 1 76 ? 3.02563 -6.27553 18.64119 1.000 12.57006 71 TYR A O 1
ATOM 1063 N N . VAL A 1 77 ? 1.03882 -5.22702 18.95343 1.000 12.69865 72 VAL A N 1
ATOM 1064 C CA . VAL A 1 77 ? 0.76297 -4.96282 17.55168 1.000 12.19917 72 VAL A CA 1
ATOM 1065 C C . VAL A 1 77 ? 0.74687 -3.47594 17.31056 1.000 13.04852 72 VAL A C 1
ATOM 1066 O O . VAL A 1 77 ? 0.35098 -2.69586 18.17661 1.000 13.29826 72 VAL A O 1
ATOM 1079 N N . GLU A 1 78 ? 1.20385 -3.08555 16.11895 1.000 12.92083 73 GLU A N 1
ATOM 1080 C CA . GLU A 1 78 ? 1.03474 -1.73782 15.57926 1.000 12.73373 73 GLU A CA 1
ATOM 1081 C C . GLU A 1 78 ? 0.27577 -1.88647 14.27271 1.000 12.44196 73 GLU A C 1
ATOM 1082 O O . GLU A 1 78 ? 0.68710 -2.64961 13.39612 1.000 13.03357 73 GLU A O 1
ATOM 1094 N N . ALA A 1 79 ? -0.86373 -1.22608 14.16400 1.000 12.03625 74 ALA A N 1
ATOM 1095 C CA . ALA A 1 79 ? -1.71503 -1.45092 13.00519 1.000 12.42531 74 ALA A CA 1
ATOM 1096 C C . ALA A 1 79 ? -2.59037 -0.24762 12.71366 1.000 12.18278 74 ALA A C 1
ATOM 1097 O O . ALA A 1 79 ? -2.85063 0.57653 13.58062 1.000 12.44811 74 ALA A O 1
ATOM 1104 N N . THR A 1 80 ? -3.01904 -0.15233 11.46645 1.000 12.80985 75 THR A N 1
ATOM 1105 C CA . THR A 1 80 ? -4.09834 0.74362 11.07585 1.000 13.30133 75 THR A CA 1
ATOM 1106 C C . THR A 1 80 ? -5.43567 0.01477 11.23038 1.000 12.62113 75 THR A C 1
ATOM 1107 O O . THR A 1 80 ? -5.49384 -1.20406 11.41846 1.000 12.66033 75 THR A O 1
ATOM 1118 N N . ARG A 1 81 ? -6.52046 0.77679 11.11782 1.000 13.50224 76 ARG A N 1
ATOM 1119 C CA . ARG A 1 81 ? -7.83624 0.27382 11.49604 1.000 14.39559 76 ARG A CA 1
ATOM 1120 C C . ARG A 1 81 ? -8.23482 -0.95192 10.68285 1.000 14.53567 76 ARG A C 1
ATOM 1121 O O . ARG A 1 81 ? -8.86833 -1.86743 11.20703 1.000 15.67200 76 ARG A O 1
ATOM 1142 N N . ASP A 1 82 ? -7.92430 -0.96583 9.38446 1.000 14.33571 77 ASP A N 1
ATOM 1143 C CA . ASP A 1 82 ? -8.26308 -2.06980 8.50074 1.000 14.40808 77 ASP A CA 1
ATOM 1144 C C . ASP A 1 82 ? -7.12145 -3.06328 8.35055 1.000 15.25924 77 ASP A C 1
ATOM 1145 O O . ASP A 1 82 ? -7.17773 -3.94812 7.49622 1.000 15.84233 77 ASP A O 1
ATOM 1154 N N . LYS A 1 83 ? -6.10979 -2.96630 9.20363 1.000 14.99741 78 LYS A N 1
ATOM 1155 C CA . LYS A 1 83 ? -4.95156 -3.84902 9.21439 1.000 15.59282 78 LYS A CA 1
ATOM 1156 C C . LYS A 1 83 ? -4.13613 -3.81978 7.91955 1.000 15.34533 78 LYS A C 1
ATOM 1157 O O . LYS A 1 83 ? -3.27633 -4.68183 7.72715 1.000 16.62282 78 LYS A O 1
ATOM 1176 N N . ARG A 1 84 ? -4.36114 -2.85155 7.02405 1.000 14.58322 79 ARG A N 1
ATOM 1177 C CA . ARG A 1 84 ? -3.50780 -2.77963 5.83975 1.000 15.04776 79 ARG A CA 1
ATOM 1178 C C . ARG A 1 84 ? -2.05435 -2.57546 6.23655 1.000 15.69247 79 ARG A C 1
ATOM 1179 O O . ARG A 1 84 ? -1.14268 -3.00510 5.52311 1.000 16.49562 79 ARG A O 1
ATOM 1200 N N . HIS A 1 85 ? -1.81631 -1.92642 7.37192 1.000 14.79318 80 HIS A N 1
ATOM 1201 C CA . HIS A 1 85 ? -0.53330 -1.99637 8.05792 1.000 14.78977 80 HIS A CA 1
ATOM 1202 C C . HIS A 1 85 ? -0.75109 -2.79717 9.33147 1.000 14.06734 80 HIS A C 1
ATOM 1203 O O . HIS A 1 85 ? -1.69160 -2.51903 10.07566 1.000 13.85060 80 HIS A O 1
ATOM 1217 N N . CYS A 1 86 ? 0.06488 -3.81683 9.55118 1.000 14.32534 81 CYS A N 1
ATOM 1218 C CA . CYS A 1 86 ? -0.06939 -4.63726 10.75477 1.000 14.80457 81 CYS A CA 1
ATOM 1219 C C . CYS A 1 86 ? 1.25846 -5.33101 11.00694 1.000 15.42783 81 CYS A C 1
ATOM 1220 O O . CYS A 1 86 ? 1.67854 -6.16646 10.20513 1.000 16.36309 81 CYS A O 1
ATOM 1228 N N . GLU A 1 87 ? 1.92260 -4.95128 12.09163 1.000 14.11687 82 GLU A N 1
ATOM 1229 C CA A GLU A 1 87 ? 3.20115 -5.53098 12.46936 0.499 14.63476 82 GLU A CA 1
ATOM 1230 C CA B GLU A 1 87 ? 3.20571 -5.53439 12.46136 0.501 15.05023 82 GLU A CA 1
ATOM 1231 C C . GLU A 1 87 ? 3.17166 -5.91756 13.93462 1.000 14.07223 82 GLU A C 1
ATOM 1232 O O . GLU A 1 87 ? 2.55601 -5.23983 14.74764 1.000 13.73889 82 GLU A O 1
ATOM 1253 N N . VAL A 1 88 ? 3.83947 -7.00888 14.26602 1.000 13.12173 83 VAL A N 1
ATOM 1254 C CA . VAL A 1 88 ? 3.86517 -7.54621 15.62033 1.000 13.04502 83 VAL A CA 1
ATOM 1255 C C . VAL A 1 88 ? 5.29029 -7.54228 16.14498 1.000 12.58324 83 VAL A C 1
ATOM 1256 O O . VAL A 1 88 ? 6.24161 -7.86426 15.42633 1.000 12.55789 83 VAL A O 1
ATOM 1269 N N . PHE A 1 89 ? 5.42394 -7.14352 17.39977 1.000 12.38621 84 PHE A N 1
ATOM 1270 C CA . PHE A 1 89 ? 6.69450 -6.94705 18.07229 1.000 12.42621 84 PHE A CA 1
ATOM 1271 C C . PHE A 1 89 ? 6.70055 -7.65921 19.40902 1.000 12.25049 84 PHE A C 1
ATOM 1272 O O . PHE A 1 89 ? 5.64967 -7.88182 20.00985 1.000 12.80561 84 PHE A O 1
ATOM 1289 N N . GLY A 1 90 ? 7.89842 -8.00184 19.85905 1.000 12.16690 85 GLY A N 1
ATOM 1290 C CA . GLY A 1 90 ? 8.11761 -8.45277 21.20786 1.000 12.35010 85 GLY A CA 1
ATOM 1291 C C . GLY A 1 90 ? 8.99820 -7.50346 21.97712 1.000 12.66611 85 GLY A C 1
ATOM 1292 O O . GLY A 1 90 ? 9.67281 -6.65304 21.38997 1.000 13.26599 85 GLY A O 1
ATOM 1296 N N . THR A 1 91 ? 9.01513 -7.64244 23.30153 1.000 12.79732 86 THR A N 1
ATOM 1297 C CA . THR A 1 91 ? 9.82266 -6.79098 24.16113 1.000 13.69894 86 THR A CA 1
ATOM 1298 C C . THR A 1 91 ? 11.00845 -7.48998 24.80505 1.000 13.75652 86 THR A C 1
ATOM 1299 O O . THR A 1 91 ? 11.85674 -6.80209 25.37522 1.000 14.49913 86 THR A O 1
ATOM 1310 N N . ALA A 1 92 ? 11.09156 -8.80608 24.73921 1.000 13.21732 87 ALA A N 1
ATOM 1311 C CA . ALA A 1 92 ? 12.11826 -9.53235 25.46476 1.000 13.76762 87 ALA A CA 1
ATOM 1312 C C . ALA A 1 92 ? 13.49741 -9.19207 24.93739 1.000 14.17680 87 ALA A C 1
ATOM 1313 O O . ALA A 1 92 ? 13.79308 -9.40597 23.76212 1.000 14.94626 87 ALA A O 1
ATOM 1320 N N . GLY A 1 93 ? 14.34792 -8.68031 25.81801 1.000 15.03384 88 GLY A N 1
ATOM 1321 C CA . GLY A 1 93 ? 15.70763 -8.35947 25.45180 1.000 15.33718 88 GLY A CA 1
ATOM 1322 C C . GLY A 1 93 ? 15.86568 -7.09744 24.64417 1.000 14.76485 88 GLY A C 1
ATOM 1323 O O . GLY A 1 93 ? 16.95514 -6.85484 24.12029 1.000 16.23888 88 GLY A O 1
ATOM 1327 N N . GLY A 1 94 ? 14.83208 -6.28148 24.54907 1.000 14.03565 89 GLY A N 1
ATOM 1328 C CA . GLY A 1 94 ? 14.78662 -5.14194 23.65570 1.000 14.14993 89 GLY A CA 1
ATOM 1329 C C . GLY A 1 94 ? 13.75269 -5.38091 22.57551 1.000 14.21554 89 GLY A C 1
ATOM 1330 O O . GLY A 1 94 ? 13.52502 -6.51668 22.14782 1.000 15.21066 89 GLY A O 1
ATOM 1334 N N . VAL A 1 95 ? 13.12236 -4.29711 22.11315 1.000 13.39401 90 VAL A N 1
ATOM 1335 C CA . VAL A 1 95 ? 12.06201 -4.45118 21.11472 1.000 13.81853 90 VAL A CA 1
ATOM 1336 C C . VAL A 1 95 ? 12.60440 -5.09121 19.85076 1.000 12.79549 90 VAL A C 1
ATOM 1337 O O . VAL A 1 95 ? 13.68461 -4.74350 19.36524 1.000 14.21064 90 VAL A O 1
ATOM 1350 N N . TYR A 1 96 ? 11.84918 -6.04794 19.31675 1.000 12.49202 91 TYR A N 1
ATOM 1351 C CA . TYR A 1 96 ? 12.19695 -6.71473 18.07389 1.000 13.09159 91 TYR A CA 1
ATOM 1352 C C . TYR A 1 96 ? 10.91138 -6.97114 17.29382 1.000 12.57413 91 TYR A C 1
ATOM 1353 O O . TYR A 1 96 ? 9.83181 -7.12686 17.85707 1.000 13.04443 91 TYR A O 1
ATOM 1371 N N . LYS A 1 97 ? 11.03666 -7.04765 15.98630 1.000 13.46676 92 LYS A N 1
ATOM 1372 C CA . LYS A 1 97 ? 9.90485 -7.39510 15.13885 1.000 14.12090 92 LYS A CA 1
ATOM 1373 C C . LYS A 1 97 ? 9.78851 -8.90093 15.04502 1.000 12.28034 92 LYS A C 1
ATOM 1374 O O . LYS A 1 97 ? 10.76611 -9.59193 14.75576 1.000 13.80633 92 LYS 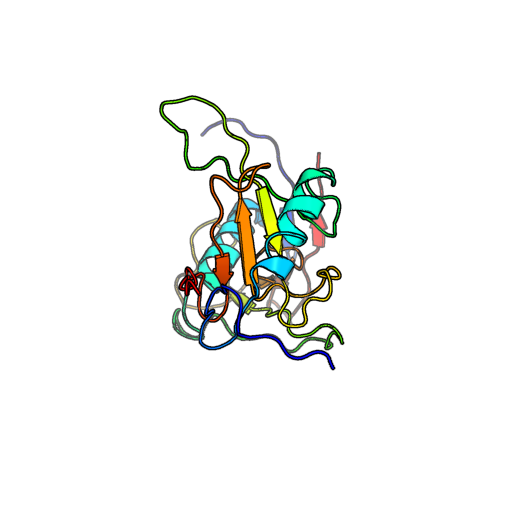A O 1
ATOM 1393 N N . CYS A 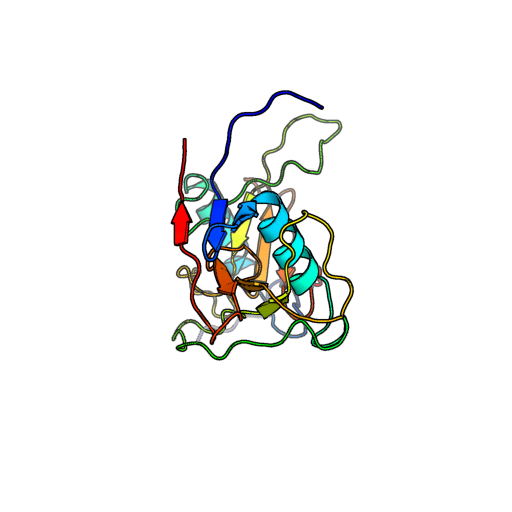1 98 ? 8.58689 -9.40066 15.23437 1.000 12.01450 93 CYS A N 1
ATOM 1394 C CA . CYS A 1 98 ? 8.37632 -10.82880 15.09099 1.000 12.10795 93 CYS A CA 1
ATOM 1395 C C . CYS A 1 98 ? 8.29697 -11.21080 13.61510 1.000 13.44453 93 CYS A C 1
ATOM 1396 O O . CYS A 1 98 ? 8.09955 -10.36837 12.74638 1.000 15.11065 93 CYS A O 1
ATOM 1403 N N . THR A 1 99 ? 8.43877 -12.49810 13.34038 1.000 13.53444 94 THR A N 1
ATOM 1404 C CA . THR A 1 99 ? 8.50353 -13.01512 11.97612 1.000 15.18844 94 THR A CA 1
ATOM 1405 C C . THR A 1 99 ? 7.13187 -13.53536 11.55780 1.000 15.86408 94 THR A C 1
ATOM 1406 O O . THR A 1 99 ? 6.59005 -14.45704 12.17408 1.000 16.27723 94 THR A O 1
ATOM 1417 N N . LEU A 1 100 ? 6.58292 -12.96587 10.50009 1.000 16.34647 95 LEU A N 1
ATOM 1418 C CA . LEU A 1 100 ? 5.30858 -13.43821 9.98163 1.000 16.30496 95 LEU A CA 1
ATOM 1419 C C . LEU A 1 100 ? 5.50723 -14.74697 9.22301 1.000 15.95535 95 LEU A C 1
ATOM 1420 O O . LEU A 1 100 ? 6.29946 -14.81390 8.27717 1.000 17.95867 95 LEU A O 1
ATOM 1436 N N . VAL A 1 101 ? 4.77398 -15.77154 9.62386 1.000 15.50922 96 VAL A N 1
ATOM 1437 C CA . VAL A 1 101 ? 4.79914 -17.08432 8.99203 1.000 15.33160 96 VAL A CA 1
ATOM 1438 C C . VAL A 1 101 ? 3.44742 -17.28641 8.32450 1.000 16.61040 96 VAL A C 1
ATOM 1439 O O . VAL A 1 101 ? 2.43420 -17.54459 8.98249 1.000 17.31847 96 VAL A O 1
ATOM 1452 N N . LEU A 1 102 ? 3.42447 -17.17939 7.01045 1.000 18.28419 97 LEU A N 1
ATOM 1453 C CA . LEU A 1 102 ? 2.17878 -17.30634 6.26870 1.000 20.50968 97 LEU A CA 1
ATOM 1454 C C . LEU A 1 102 ? 1.83436 -18.77813 6.06691 1.000 22.07177 97 LEU A C 1
ATOM 1455 O O . LEU A 1 102 ? 2.69593 -19.60018 5.73011 1.000 23.14001 97 LEU A O 1
ATOM 1471 N N . ARG A 1 103 ? 0.58328 -19.11240 6.33214 1.000 22.30975 98 ARG 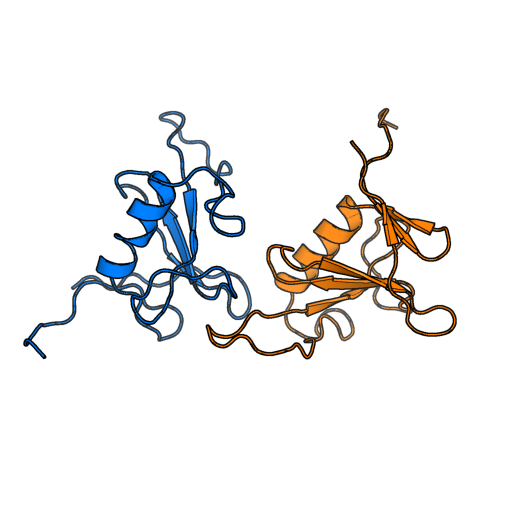A N 1
ATOM 1472 C CA . ARG A 1 103 ? 0.09500 -20.47467 6.12831 1.000 23.98616 98 ARG A CA 1
ATOM 1473 C C . ARG A 1 103 ? -1.13106 -20.44161 5.22319 1.000 26.14554 98 ARG A C 1
ATOM 1474 O O . ARG A 1 103 ? -1.57047 -19.37155 4.79815 1.000 26.93113 98 ARG A O 1
ATOM 1495 N N . GLY B 1 1 ? 18.38840 30.64964 28.35942 1.000 21.61812 -4 GLY B N 1
ATOM 1496 C CA . GLY B 1 1 ? 17.70966 29.52457 27.73886 1.000 20.57882 -4 GLY B CA 1
ATOM 1497 C C . GLY B 1 1 ? 16.23763 29.80022 27.48956 1.000 19.18984 -4 GLY B C 1
ATOM 1498 O O . GLY B 1 1 ? 15.73437 30.86898 27.84760 1.000 19.84492 -4 GLY B O 1
ATOM 1499 N N . PRO B 1 2 ? 15.54056 28.83059 26.89594 1.000 19.43764 -3 PRO B N 1
ATOM 1500 C CA . PRO B 1 2 ? 14.11235 29.02851 26.61102 1.000 18.67659 -3 PRO B CA 1
ATOM 1501 C C . PRO B 1 2 ? 13.29115 29.11046 27.88027 1.000 16.80008 -3 PRO B C 1
ATOM 1502 O O . PRO B 1 2 ? 13.59765 28.49144 28.90315 1.000 17.13089 -3 PRO B O 1
ATOM 1506 N N . LEU B 1 3 ? 12.24185 29.90927 27.81339 1.000 14.91113 -2 LEU B N 1
ATOM 1507 C CA . LEU B 1 3 ? 11.38428 30.08697 28.97259 1.000 14.38930 -2 LEU B CA 1
ATOM 1508 C C . LEU B 1 3 ? 10.51841 28.85049 29.17917 1.000 14.56354 -2 LEU B C 1
ATOM 1509 O O . LEU B 1 3 ? 9.91111 28.35640 28.23887 1.000 15.59216 -2 LEU B O 1
ATOM 1514 N N . GLY B 1 4 ? 10.46408 28.33197 30.39015 1.000 14.36544 -1 GLY B N 1
ATOM 1515 C CA . GLY B 1 4 ? 9.56905 27.23507 30.67277 1.000 15.23781 -1 GLY B CA 1
ATOM 1516 C C . GLY B 1 4 ? 9.15242 27.21105 32.12244 1.000 14.53548 -1 GLY B C 1
ATOM 1517 O O . GLY B 1 4 ? 9.94431 27.52734 33.00773 1.000 15.20120 -1 GLY B O 1
ATOM 1518 N N . SER B 1 5 ? 7.89930 26.87715 32.38433 1.000 14.22926 0 SER B N 1
ATOM 1519 C CA . SER B 1 5 ? 7.44852 26.73540 33.75196 1.000 14.48053 0 SER B CA 1
ATOM 1520 C C . SER B 1 5 ? 7.84940 25.36230 34.28970 1.000 14.54683 0 SER B C 1
ATOM 1521 O O . SER B 1 5 ? 8.24761 24.46752 33.55333 1.000 16.10126 0 SER B O 1
ATOM 1524 N N . MET B 1 6 ? 7.73645 25.19644 35.59286 1.000 14.05420 1 MET B N 1
ATOM 1525 C CA . MET B 1 6 ? 8.10150 23.93349 36.21570 1.000 14.90457 1 MET B CA 1
ATOM 1526 C C . MET B 1 6 ? 7.06579 22.85816 35.91773 1.000 15.99031 1 MET B C 1
ATOM 1527 O O . MET B 1 6 ? 5.87508 23.03293 36.19463 1.000 17.54922 1 MET B O 1
ATOM 1533 N N . GLU B 1 7 ? 7.51719 21.75100 35.37070 1.000 17.81712 2 GLU B N 1
ATOM 1534 C CA . GLU B 1 7 ? 6.64574 20.62695 35.11337 1.000 19.24701 2 GLU B CA 1
ATOM 1535 C C . GLU B 1 7 ? 6.75701 19.64211 36.25759 1.000 18.73524 2 GLU B C 1
ATOM 1536 O O . GLU B 1 7 ? 7.52517 19.83153 37.19635 1.000 19.23260 2 GLU B O 1
ATOM 1548 N N . SER B 1 8 ? 5.95810 18.58750 36.17444 1.000 18.39590 3 SER B N 1
ATOM 1549 C CA . SER B 1 8 ? 5.99205 17.57204 37.20839 1.000 17.97266 3 SER B CA 1
ATOM 1550 C C . SER B 1 8 ? 7.41585 17.06937 37.41526 1.000 17.21542 3 SER B C 1
ATOM 1551 O O . SER B 1 8 ? 8.20563 16.93687 36.47778 1.000 17.75684 3 SER B O 1
ATOM 1559 N N . TYR B 1 9 ? 7.74453 16.75096 38.65884 1.000 15.57381 4 TYR B N 1
ATOM 1560 C CA . TYR B 1 9 ? 9.10337 16.35538 38.99068 1.000 15.15973 4 TYR B CA 1
ATOM 1561 C C . TYR B 1 9 ? 9.07307 15.49573 40.24268 1.000 14.60049 4 TYR B C 1
ATOM 1562 O O . TYR B 1 9 ? 8.04709 15.39804 40.91851 1.000 15.57085 4 TYR B O 1
ATOM 1580 N N . TRP B 1 10 ? 10.19812 14.83795 40.53340 1.000 14.72237 5 TRP B N 1
ATOM 1581 C CA . TRP B 1 10 ? 10.35113 14.08427 41.76799 1.000 14.83770 5 TRP B CA 1
ATOM 1582 C C . TRP B 1 10 ? 11.20896 14.90648 42.71747 1.000 14.49814 5 TRP B C 1
ATOM 1583 O O . TRP B 1 10 ? 12.27356 15.39998 42.33211 1.000 15.29707 5 TRP B O 1
ATOM 1604 N N . ASP B 1 11 ? 10.75453 15.04313 43.95137 1.000 14.02228 6 ASP B N 1
ATOM 1605 C CA . ASP B 1 11 ? 11.49287 15.74932 44.99685 1.000 14.55087 6 ASP B CA 1
ATOM 1606 C C . ASP B 1 11 ? 12.27881 14.73022 45.80793 1.000 13.38181 6 ASP B C 1
ATOM 1607 O O . ASP B 1 11 ? 11.69476 13.89829 46.51321 1.000 14.74209 6 ASP B O 1
ATOM 1616 N N . CYS B 1 12 ? 13.59334 14.73769 45.63024 1.000 12.02733 7 CYS B N 1
ATOM 1617 C CA . CYS B 1 12 ? 14.49646 13.82806 46.33833 1.000 12.78837 7 CYS B CA 1
ATOM 1618 C C . CYS B 1 12 ? 15.25450 14.65184 47.36984 1.000 12.78482 7 CYS B C 1
ATOM 1619 O O . CYS B 1 12 ? 16.27922 15.25246 47.05861 1.000 13.30166 7 CYS B O 1
ATOM 1626 N N . LYS B 1 13 ? 14.72185 14.71428 48.59046 1.000 13.33277 8 LYS B N 1
ATOM 1627 C CA . LYS B 1 13 ? 15.31694 15.48454 49.67927 1.000 13.54108 8 LYS B CA 1
ATOM 1628 C C . LYS B 1 13 ? 15.69981 16.88779 49.21407 1.000 14.25148 8 LYS B C 1
ATOM 1629 O O . LYS B 1 13 ? 16.77225 17.41389 49.49669 1.000 15.06046 8 LYS B O 1
ATOM 1648 N N . GLY B 1 14 ? 14.77131 17.52618 48.52201 1.000 14.41564 9 GLY B N 1
ATOM 1649 C CA . GLY B 1 14 ? 14.88316 18.90648 48.11474 1.000 14.28496 9 GLY B CA 1
ATOM 1650 C C . GLY B 1 14 ? 15.41989 19.14490 46.72240 1.000 14.18252 9 GLY B C 1
ATOM 1651 O O . GLY B 1 14 ? 15.26725 20.24609 46.19339 1.000 14.84632 9 GLY B O 1
ATOM 1655 N N . ILE B 1 15 ? 16.02599 18.12944 46.11479 1.000 13.85909 10 ILE B N 1
ATOM 1656 C CA . ILE B 1 15 ? 16.57591 18.23681 44.77337 1.000 14.24752 10 ILE B CA 1
ATOM 1657 C C . ILE B 1 15 ? 15.50802 17.76657 43.78693 1.000 14.48245 10 ILE B C 1
ATOM 1658 O O . ILE B 1 15 ? 15.03588 16.62860 43.89276 1.000 14.09462 10 ILE B O 1
ATOM 1674 N N . PRO B 1 16 ? 15.15031 18.58721 42.80238 1.000 15.40007 11 PRO B N 1
ATOM 1675 C CA . PRO B 1 16 ? 14.17353 18.15667 41.79352 1.000 16.56493 11 PRO B CA 1
ATOM 1676 C C . PRO B 1 16 ? 14.82896 17.27286 40.73872 1.000 17.16389 11 PRO B C 1
ATOM 1677 O O . PRO B 1 16 ? 15.87538 17.61570 40.18245 1.000 18.49787 11 PRO B O 1
ATOM 1688 N N . ILE B 1 17 ? 14.23848 16.10554 40.51585 1.000 16.43480 12 ILE B N 1
ATOM 1689 C CA . ILE B 1 17 ? 14.60763 15.21474 39.42197 1.000 16.73128 12 ILE B CA 1
ATOM 1690 C C . ILE B 1 17 ? 13.53387 15.38217 38.35325 1.000 16.52403 12 ILE B C 1
ATOM 1691 O O . ILE B 1 17 ? 12.36421 15.04918 38.57214 1.000 17.17435 12 ILE B O 1
ATOM 1707 N N . LEU B 1 18 ? 13.92144 15.92874 37.21087 1.000 16.74442 13 LEU B N 1
ATOM 1708 C CA . LEU B 1 18 ? 12.95473 16.30162 36.19266 1.000 16.31038 13 LEU B CA 1
ATOM 1709 C C . LEU B 1 18 ? 12.38618 15.08001 35.48289 1.000 16.19663 13 LEU B C 1
ATOM 1710 O O . LEU B 1 18 ? 13.07868 14.08097 35.27449 1.000 15.74787 13 LEU B O 1
ATOM 1726 N N . PHE B 1 19 ? 11.10487 15.17034 35.11809 1.000 17.27532 14 PHE B N 1
ATOM 1727 C CA . PHE B 1 19 ? 10.48246 14.09033 34.36234 1.000 18.61550 14 PHE B CA 1
ATOM 1728 C C . PHE B 1 19 ? 11.29023 13.73204 33.11834 1.000 18.75642 14 PHE B C 1
ATOM 1729 O O . PHE B 1 19 ? 11.42349 12.55217 32.77418 1.000 19.70543 14 PHE B O 1
ATOM 1746 N N . ARG B 1 20 ? 11.81823 14.73885 32.41756 1.000 18.98784 15 ARG B N 1
ATOM 1747 C CA . ARG B 1 20 ? 12.59838 14.46844 31.21347 1.000 20.34618 15 ARG B CA 1
ATOM 1748 C C . ARG B 1 20 ? 13.79236 13.57141 31.51632 1.000 18.42442 15 ARG B C 1
ATOM 1749 O O . ARG B 1 20 ? 14.12488 12.67186 30.73138 1.000 19.02258 15 ARG B O 1
ATOM 1770 N N . THR B 1 21 ? 14.45106 13.80717 32.64944 1.000 17.19949 16 THR B N 1
ATOM 1771 C CA . THR B 1 21 ? 15.59317 12.98859 33.03108 1.000 15.85450 16 THR B CA 1
ATOM 1772 C C . THR B 1 21 ? 15.15832 11.56072 33.29772 1.000 15.48175 16 THR B C 1
ATOM 1773 O O . THR B 1 21 ? 15.83276 10.61074 32.88672 1.000 15.71604 16 THR B O 1
ATOM 1784 N N . VAL B 1 22 ? 14.03790 11.39476 33.99437 1.000 14.89100 17 VAL B N 1
ATOM 1785 C CA . VAL B 1 22 ? 13.56508 10.05683 34.31558 1.000 15.98574 17 VAL B CA 1
ATOM 1786 C C . VAL B 1 22 ? 13.17812 9.31135 33.04685 1.000 17.05535 17 VAL B C 1
ATOM 1787 O O . VAL B 1 22 ? 13.53015 8.14233 32.87332 1.000 16.98670 17 VAL B O 1
ATOM 1800 N N . HIS B 1 23 ? 12.43918 9.96904 32.15037 1.000 18.78144 18 HIS B N 1
ATOM 1801 C CA . HIS B 1 23 ? 12.04697 9.35633 30.88132 1.000 20.33906 18 HIS B CA 1
ATOM 1802 C C . HIS B 1 23 ? 13.26411 8.85111 30.12104 1.000 18.33229 18 HIS B C 1
ATOM 1803 O O . HIS B 1 23 ? 13.28008 7.71589 29.63008 1.000 18.44994 18 HIS B O 1
ATOM 1817 N N . ALA B 1 24 ? 14.30151 9.67752 30.02841 1.000 17.19462 19 ALA B N 1
ATOM 1818 C CA . ALA B 1 24 ? 15.50263 9.27209 29.31081 1.000 16.85768 19 ALA B CA 1
ATOM 1819 C C . ALA B 1 24 ? 16.19531 8.10269 29.99306 1.000 14.83982 19 ALA B C 1
ATOM 1820 O O . ALA B 1 24 ? 16.71416 7.20435 29.32925 1.000 15.32111 19 ALA B O 1
ATOM 1827 N N . ALA B 1 25 ? 16.19131 8.07351 31.31684 1.000 14.08159 20 ALA B N 1
ATOM 1828 C CA . ALA B 1 25 ? 16.85742 6.98229 32.01648 1.000 13.93777 20 ALA B CA 1
ATOM 1829 C C . ALA B 1 25 ? 16.12545 5.66349 31.81919 1.000 13.24042 20 ALA B C 1
ATOM 1830 O O . ALA B 1 25 ? 16.75345 4.61156 31.65224 1.000 13.42587 20 ALA B O 1
ATOM 1837 N N . VAL B 1 26 ? 14.79868 5.68780 31.86344 1.000 13.78509 21 VAL B N 1
ATOM 1838 C CA . VAL B 1 26 ? 14.04529 4.45996 31.60365 1.000 13.86593 21 VAL B CA 1
ATOM 1839 C C . VAL B 1 26 ? 14.27175 3.98141 30.17539 1.000 13.60667 21 VAL B C 1
ATOM 1840 O O . VAL B 1 26 ? 14.44503 2.78307 29.92407 1.000 13.92276 21 VAL B O 1
ATOM 1853 N N . GLU B 1 27 ? 14.28792 4.91053 29.21745 1.000 13.97722 22 GLU B N 1
ATOM 1854 C CA . GLU B 1 27 ? 14.53889 4.52740 27.83710 1.000 15.20805 22 GLU B CA 1
ATOM 1855 C C . GLU B 1 27 ? 15.89021 3.85729 27.70839 1.000 13.74183 22 GLU B C 1
ATOM 1856 O O . GLU B 1 27 ? 16.01285 2.83407 27.03607 1.000 13.63049 22 GLU B O 1
ATOM 1868 N N . LEU B 1 28 ? 16.91204 4.41594 28.35660 1.000 13.80607 23 LEU B N 1
ATOM 1869 C CA . LEU B 1 28 ? 18.23793 3.81400 28.33181 1.000 13.64722 23 LEU B CA 1
ATOM 1870 C C . LEU B 1 28 ? 18.23615 2.45169 29.01674 1.000 13.21782 23 LEU B C 1
ATOM 1871 O O . LEU B 1 28 ? 18.81950 1.49100 28.51314 1.000 13.30846 23 LEU B O 1
ATOM 1887 N N . ALA B 1 29 ? 17.57394 2.33879 30.16857 1.000 12.86977 24 ALA B N 1
ATOM 1888 C CA . ALA B 1 29 ? 17.53684 1.06372 30.86142 1.000 12.62226 24 ALA B CA 1
ATOM 1889 C C . ALA B 1 29 ? 16.99044 -0.03581 29.98088 1.000 12.51384 24 ALA B C 1
ATOM 1890 O O . ALA B 1 29 ? 17.48953 -1.15911 30.02283 1.000 13.26228 24 ALA B O 1
ATOM 1897 N N . PHE B 1 30 ? 15.95681 0.25852 29.18774 1.000 12.30746 25 PHE B N 1
ATOM 1898 C CA . PHE B 1 30 ? 15.26814 -0.76347 28.40885 1.000 11.93351 25 PHE B CA 1
ATOM 1899 C C . PHE B 1 30 ? 15.85146 -0.97126 27.02226 1.000 12.11731 25 PHE B C 1
ATOM 1900 O O . PHE B 1 30 ? 15.45725 -1.92139 26.33750 1.000 12.94390 25 PHE B O 1
ATOM 1917 N N . THR B 1 31 ? 16.83571 -0.17013 26.63871 1.000 12.53515 26 THR B N 1
ATOM 1918 C CA . THR B 1 31 ? 17.55566 -0.37251 25.39424 1.000 13.61681 26 THR B CA 1
ATOM 1919 C C . THR B 1 31 ? 18.97034 -0.85782 25.65501 1.000 13.93814 26 THR B C 1
ATOM 1920 O O . THR B 1 31 ? 19.77399 -0.90956 24.72983 1.000 16.05477 26 THR B O 1
ATOM 1931 N N . SER B 1 32 ? 19.29232 -1.18453 26.90145 1.000 13.09283 27 SER B N 1
ATOM 1932 C CA . SER B 1 32 ? 20.60016 -1.68533 27.27871 1.000 13.25122 27 SER B CA 1
ATOM 1933 C C . SER B 1 32 ? 20.47438 -3.10275 27.82361 1.000 14.00401 27 SER B C 1
ATOM 1934 O O . SER B 1 32 ? 19.46875 -3.46628 28.42946 1.000 15.91372 27 SER B O 1
ATOM 1942 N N . GLN B 1 33 ? 21.48596 -3.91208 27.59023 1.000 14.35726 28 GLN B N 1
ATOM 1943 C CA . GLN B 1 33 ? 21.44905 -5.25828 28.13674 1.000 16.23734 28 GLN B CA 1
ATOM 1944 C C . GLN B 1 33 ? 21.69825 -5.22197 29.64785 1.000 15.15401 28 GLN B C 1
ATOM 1945 O O . GLN B 1 33 ? 22.39668 -4.33320 30.14975 1.000 13.34897 28 GLN B O 1
ATOM 1959 N N . PRO B 1 34 ? 21.12370 -6.16470 30.40041 1.000 15.74475 29 PRO B N 1
ATOM 1960 C CA . PRO B 1 34 ? 21.30056 -6.15318 31.86305 1.000 15.62190 29 PRO B CA 1
ATOM 1961 C C . PRO B 1 34 ? 22.76394 -6.05325 32.26922 1.000 14.64689 29 PRO B C 1
ATOM 1962 O O . PRO B 1 34 ? 23.62265 -6.77534 31.76738 1.000 15.91798 29 PRO B O 1
ATOM 1973 N N . GLY B 1 35 ? 23.04341 -5.13729 33.18914 1.000 13.32936 30 GLY B N 1
ATOM 1974 C CA . GLY B 1 35 ? 24.37470 -4.99029 33.73281 1.000 13.46143 30 GLY B CA 1
ATOM 1975 C C . GLY B 1 35 ? 25.36439 -4.22822 32.88688 1.000 13.76928 30 GLY B C 1
ATOM 1976 O O . GLY B 1 35 ? 26.46296 -3.94117 33.35649 1.000 14.09648 30 GLY B O 1
ATOM 1980 N N . SER B 1 36 ? 25.02678 -3.86890 31.65446 1.000 12.78243 31 SER B N 1
ATOM 1981 C CA . SER B 1 36 ? 26.05578 -3.41298 30.71960 1.000 13.59998 31 SER B CA 1
ATOM 1982 C C . SER B 1 36 ? 26.53831 -1.99595 31.00459 1.000 12.77485 31 SER B C 1
ATOM 1983 O O . SER B 1 36 ? 27.67935 -1.65843 30.67895 1.000 13.63715 31 SER B O 1
ATOM 1991 N N . ILE B 1 37 ? 25.67063 -1.14804 31.54229 1.000 13.09891 32 ILE B N 1
ATOM 1992 C CA . ILE B 1 37 ? 26.04459 0.22691 31.84607 1.000 13.30048 32 ILE B CA 1
ATOM 1993 C C . ILE B 1 37 ? 26.61009 0.18911 33.25734 1.000 13.81192 32 ILE B C 1
ATOM 1994 O O . ILE B 1 37 ? 25.94185 0.49511 34.23516 1.000 13.33481 32 ILE B O 1
ATOM 2010 N N . SER B 1 38 ? 27.87281 -0.22199 33.36275 1.000 13.74670 33 SER B N 1
ATOM 2011 C CA . SER B 1 38 ? 28.58575 -0.24822 34.64290 1.000 14.27479 33 SER B CA 1
ATOM 2012 C C . SER B 1 38 ? 27.74297 -0.89399 35.74419 1.000 13.91368 33 SER B C 1
ATOM 2013 O O . SER B 1 38 ? 27.68383 -0.40967 36.86953 1.000 15.13076 33 SER B O 1
ATOM 2021 N N . GLY B 1 39 ? 27.14323 -2.03802 35.42976 1.000 13.92376 34 GLY B N 1
ATOM 2022 C CA . GLY B 1 39 ? 26.39972 -2.82260 36.38881 1.000 14.04309 34 GLY B CA 1
ATOM 2023 C C . GLY B 1 39 ? 24.89833 -2.69932 36.28862 1.000 12.57257 34 GLY B C 1
ATOM 2024 O O . GLY B 1 39 ? 24.18280 -3.47395 36.93620 1.000 13.36274 34 GLY B O 1
ATOM 2028 N N . TYR B 1 40 ? 24.40244 -1.77610 35.47884 1.000 11.77698 35 TYR B N 1
ATOM 2029 C CA . TYR B 1 40 ? 22.98737 -1.48239 35.38935 1.000 11.73531 35 TYR B CA 1
ATOM 2030 C C . TYR B 1 40 ? 22.55879 -1.54009 33.93208 1.000 12.69617 35 TYR B C 1
ATOM 2031 O O . TYR B 1 40 ? 23.39263 -1.41877 33.03339 1.000 12.95969 35 TYR B O 1
ATOM 2049 N N . PRO B 1 41 ? 21.27357 -1.77779 33.66397 1.000 11.99607 36 PRO B N 1
ATOM 2050 C CA . PRO B 1 41 ? 20.18697 -1.96170 34.61882 1.000 12.33578 36 PRO B CA 1
ATOM 2051 C C . PRO B 1 41 ? 20.27905 -3.28928 35.33775 1.000 12.19340 36 PRO B C 1
ATOM 2052 O O . PRO B 1 41 ? 20.84299 -4.26136 34.84606 1.000 13.24797 36 PRO B O 1
ATOM 2063 N N . SER B 1 42 ? 19.70041 -3.32727 36.52931 1.000 13.18582 37 SER B N 1
ATOM 2064 C CA . SER B 1 42 ? 19.42189 -4.57577 37.21715 1.000 13.32729 37 SER B CA 1
ATOM 2065 C C . SER B 1 42 ? 17.92075 -4.84995 37.16459 1.000 12.86710 37 SER B C 1
ATOM 2066 O O . SER B 1 42 ? 17.13215 -4.01803 36.70605 1.000 13.42142 37 SER B O 1
ATOM 2074 N N . ILE B 1 43 ? 17.54129 -6.05659 37.58276 1.000 14.29775 38 ILE B N 1
ATOM 2075 C CA . ILE B 1 43 ? 16.16291 -6.52233 37.52898 1.000 16.52987 38 ILE B CA 1
ATOM 2076 C C . ILE B 1 43 ? 15.56648 -6.47865 38.92385 1.000 18.14976 38 ILE B C 1
ATOM 2077 O O . ILE B 1 43 ? 16.11838 -7.05953 39.86932 1.000 19.69946 38 ILE B O 1
ATOM 2093 N N . CYS B 1 44 ? 14.42850 -5.80407 39.04435 1.000 17.31930 39 CYS B N 1
ATOM 2094 C CA . CYS B 1 44 ? 13.73955 -5.66528 40.32011 1.000 18.75683 39 CYS B CA 1
ATOM 2095 C C . CYS B 1 44 ? 12.91801 -6.90243 40.61301 1.000 20.97165 39 CYS B C 1
ATOM 2096 O O . CYS B 1 44 ? 12.33396 -7.50831 39.71286 1.000 21.62789 39 CYS B O 1
ATOM 2099 N N . ARG B 1 45 ? 12.84909 -7.24750 41.88788 1.000 24.07827 40 ARG B N 1
ATOM 2100 C CA . ARG B 1 45 ? 11.95829 -8.28818 42.37063 1.000 28.32172 40 ARG B CA 1
ATOM 2101 C C . ARG B 1 45 ? 10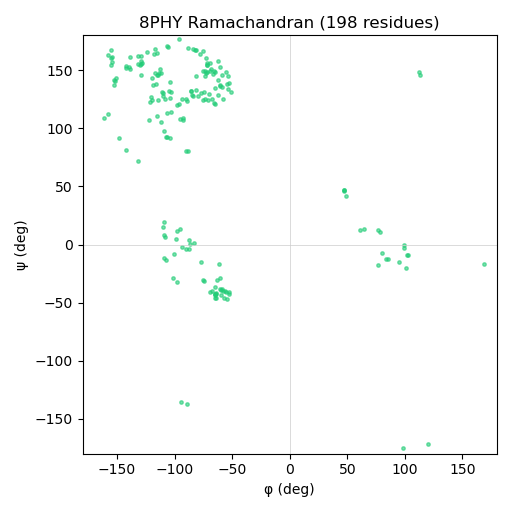.62699 -7.63215 42.71203 1.000 28.24847 40 ARG B C 1
ATOM 2102 O O . ARG B 1 45 ? 10.58375 -6.68625 43.50559 1.000 29.88214 40 ARG B O 1
ATOM 2110 N N . THR B 1 46 ? 9.54842 -8.11565 42.10008 1.000 26.63138 41 THR B N 1
ATOM 2111 C CA . THR B 1 46 ? 8.23671 -7.50153 42.23296 1.000 26.11697 41 THR B CA 1
ATOM 2112 C C . THR B 1 46 ? 7.20978 -8.55449 42.62258 1.000 25.52525 41 THR B C 1
ATOM 2113 O O . THR B 1 46 ? 7.42331 -9.75861 42.45907 1.000 26.12644 41 THR B O 1
ATOM 2117 N N . THR B 1 47 ? 6.08118 -8.08525 43.12572 1.000 24.99416 42 THR B N 1
ATOM 2118 C CA . THR B 1 47 ? 4.97552 -8.98171 43.44846 1.000 24.87914 42 THR B CA 1
ATOM 2119 C C . THR B 1 47 ? 4.41455 -9.55710 42.15314 1.000 24.05672 42 THR B C 1
ATOM 2120 O O . THR B 1 47 ? 4.02241 -8.78787 41.26911 1.000 25.32602 42 THR B O 1
ATOM 2124 N N . PRO B 1 48 ? 4.33232 -10.87680 41.99923 1.000 23.32462 43 PRO B N 1
ATOM 2125 C CA . PRO B 1 48 ? 3.95032 -11.43774 40.70020 1.000 23.22943 43 PRO B CA 1
ATOM 2126 C C . PRO B 1 48 ? 2.50745 -11.14278 40.33682 1.000 22.97974 43 PRO B C 1
ATOM 2127 O O . PRO B 1 48 ? 1.63931 -10.98380 41.19867 1.000 23.08615 43 PRO B O 1
ATOM 2131 N N . LEU B 1 49 ? 2.27288 -11.07075 39.03517 1.000 22.76711 44 LEU B N 1
ATOM 2132 C CA . LEU B 1 49 ? 0.94842 -10.93433 38.47387 1.000 22.61641 44 LEU B CA 1
ATOM 2133 C C . LEU B 1 49 ? 0.54243 -12.27808 37.92142 1.000 23.75488 44 LEU B C 1
ATOM 2134 O O . LEU B 1 49 ? 1.33561 -12.99891 37.31647 1.000 24.60683 44 LEU B O 1
ATOM 2139 N N . ARG B 1 50 ? -0.68599 -12.61432 38.12160 1.000 25.81718 45 ARG B N 1
ATOM 2140 C CA . ARG B 1 50 ? -1.05493 -13.92240 37.66370 1.000 29.38966 45 ARG B CA 1
ATOM 2141 C C . ARG B 1 50 ? -1.25094 -13.98026 36.14940 1.000 26.59892 45 ARG B C 1
ATOM 2142 O O . ARG B 1 50 ? -1.24501 -15.08378 35.58544 1.000 26.90081 45 ARG B O 1
ATOM 2150 N N . THR B 1 51 ? -1.36220 -12.81974 35.48318 1.000 23.71675 46 THR B N 1
ATOM 2151 C CA . THR B 1 51 ? -1.37585 -12.74048 34.02721 1.000 24.42351 46 THR B CA 1
ATOM 2152 C C . THR B 1 51 ? 0.01716 -12.74068 33.40614 1.000 24.73029 46 THR B C 1
ATOM 2153 O O . THR B 1 51 ? 0.12268 -12.61417 32.17799 1.000 25.74673 46 THR B O 1
ATOM 2157 N N . GLY B 1 52 ? 1.08123 -12.82884 34.20067 1.000 23.14899 47 GLY B N 1
ATOM 2158 C CA . GLY B 1 52 ? 2.40256 -13.05248 33.66576 1.000 23.00078 47 GLY B CA 1
ATOM 2159 C C . GLY B 1 52 ? 3.40290 -11.95922 33.99046 1.000 21.87498 47 GLY B C 1
ATOM 2160 O O . GLY B 1 52 ? 3.13730 -11.03239 34.76643 1.000 21.06229 47 GLY B O 1
ATOM 2161 N N . PRO B 1 53 ? 4.58157 -12.04414 33.37611 1.000 21.58355 48 PRO B N 1
ATOM 2162 C CA . PRO B 1 53 ? 5.68386 -11.14431 33.74983 1.000 20.89089 48 PRO B CA 1
ATOM 2163 C C . PRO B 1 53 ? 5.43977 -9.69859 33.33654 1.000 19.49873 48 PRO B C 1
ATOM 2164 O O . PRO B 1 53 ? 4.79660 -9.41598 32.32327 1.000 19.23673 48 PRO B O 1
ATOM 2168 N N . ASP B 1 54 ? 6.00475 -8.77086 34.13590 1.000 18.31884 49 ASP B N 1
ATOM 2169 C CA . ASP B 1 54 ? 5.94609 -7.31801 33.89910 1.000 18.37139 49 ASP B CA 1
ATOM 2170 C C . ASP B 1 54 ? 7.31756 -6.74938 34.31501 1.000 16.34831 49 ASP B C 1
ATOM 2171 O O . ASP B 1 54 ? 7.51671 -6.23886 35.42267 1.000 16.78429 49 ASP B O 1
ATOM 2176 N N . GLU B 1 55 ? 8.28780 -6.86529 33.41967 1.000 15.07818 50 GLU B N 1
ATOM 2177 C CA . GLU B 1 55 ? 9.68992 -6.67160 33.77343 1.000 14.66667 50 GLU B CA 1
ATOM 2178 C C . GLU B 1 55 ? 9.96615 -5.25542 34.25785 1.000 14.26428 50 GLU B C 1
ATOM 2179 O O . GLU B 1 55 ? 9.64975 -4.28151 33.57775 1.000 14.72080 50 GLU B O 1
ATOM 2191 N N . ARG B 1 56 ? 10.60390 -5.15009 35.41421 1.000 14.05726 51 ARG B N 1
ATOM 2192 C CA . ARG B 1 56 ? 10.90250 -3.87303 36.03897 1.000 14.33283 51 ARG B CA 1
ATOM 2193 C C . ARG B 1 56 ? 12.40871 -3.77416 36.18588 1.000 13.54490 51 ARG B C 1
ATOM 2194 O O . ARG B 1 56 ? 13.02467 -4.67594 36.75496 1.000 15.66467 51 ARG B O 1
ATOM 2215 N N . ARG B 1 57 ? 12.98639 -2.68624 35.68426 1.000 12.22464 52 ARG B N 1
ATOM 2216 C CA . ARG B 1 57 ? 14.42324 -2.47902 35.69613 1.000 11.99692 52 ARG B CA 1
ATOM 2217 C C . ARG B 1 57 ? 14.76633 -1.32123 36.61172 1.000 12.47613 52 ARG B C 1
ATOM 2218 O O . ARG B 1 57 ? 13.98549 -0.38509 36.76189 1.000 12.70061 52 ARG B O 1
ATOM 2239 N N . GLN B 1 58 ? 15.94218 -1.42968 37.23326 1.000 11.99767 53 GLN B N 1
ATOM 2240 C CA . GLN B 1 58 ? 16.49897 -0.42931 38.13871 1.000 11.75658 53 GLN B CA 1
ATOM 2241 C C . GLN B 1 58 ? 17.68880 0.21931 37.44300 1.000 11.26824 53 GLN B C 1
ATOM 2242 O O . GLN B 1 58 ? 18.55640 -0.48101 36.91978 1.000 11.94941 53 GLN B O 1
ATOM 2256 N N . PHE B 1 59 ? 17.73233 1.55687 37.42716 1.000 11.17076 54 PHE B N 1
ATOM 2257 C CA . PHE B 1 59 ? 18.76675 2.22411 36.66018 1.000 11.13427 54 PHE B CA 1
ATOM 2258 C C . PHE B 1 59 ? 19.07827 3.58464 37.27416 1.000 11.44444 54 PHE B C 1
ATOM 2259 O O . PHE B 1 59 ? 18.14600 4.31185 37.62226 1.000 12.39731 54 PHE B O 1
ATOM 2276 N N . PRO B 1 60 ? 20.34845 3.97135 37.37928 1.000 11.92727 55 PRO B N 1
ATOM 2277 C CA . PRO B 1 60 ? 20.66417 5.26673 37.99454 1.000 12.38923 55 PRO B CA 1
ATOM 2278 C C . PRO B 1 60 ? 20.30032 6.47794 37.13704 1.000 13.73750 55 PRO B C 1
ATOM 2279 O O . PRO B 1 60 ? 20.25331 6.42992 35.90330 1.000 14.37554 55 PRO B O 1
ATOM 2290 N N . LEU B 1 61 ? 20.11703 7.60052 37.83775 1.000 15.09168 56 LEU B N 1
ATOM 2291 C CA . LEU B 1 61 ? 19.70802 8.86740 37.26452 1.000 18.70709 56 LEU B CA 1
ATOM 2292 C C . LEU B 1 61 ? 20.51838 9.97423 37.92123 1.000 17.18836 56 LEU B C 1
ATOM 2293 O O . LEU B 1 61 ? 20.94402 9.82944 39.07140 1.000 17.00762 56 LEU B O 1
ATOM 2309 N N . THR B 1 62 ? 20.57257 11.15153 37.28616 1.000 19.07941 57 THR B N 1
ATOM 2310 C CA . THR B 1 62 ? 21.25412 12.29836 37.87775 1.000 20.37813 57 THR B CA 1
ATOM 2311 C C . THR B 1 62 ? 20.28531 13.45468 38.14082 1.000 21.99185 57 THR B C 1
ATOM 2312 O O . THR B 1 62 ? 19.16189 13.48627 37.62393 1.000 23.26748 57 THR B O 1
ATOM 2323 N N . ASP B 1 63 ? 20.76229 14.45011 38.89754 1.000 22.71798 58 ASP B N 1
ATOM 2324 C CA . ASP B 1 63 ? 20.00336 15.66934 39.15127 1.000 25.33577 58 ASP B CA 1
ATOM 2325 C C . ASP B 1 63 ? 20.33537 16.79172 38.17484 1.000 27.24181 58 ASP B C 1
ATOM 2326 O O . ASP B 1 63 ? 19.76393 17.88421 38.28797 1.000 29.70774 58 ASP B O 1
ATOM 2335 N N . THR B 1 64 ? 21.27346 16.56992 37.26014 1.000 25.69176 59 THR B N 1
ATOM 2336 C CA . THR B 1 64 ? 21.66998 17.57607 36.28520 1.000 26.36494 59 THR B CA 1
ATOM 2337 C C . THR B 1 64 ? 21.03898 17.37007 34.91770 1.000 26.25049 59 THR B C 1
ATOM 2338 O O . THR B 1 64 ? 21.19017 18.23479 34.04855 1.000 27.40681 59 THR B O 1
ATOM 2349 N N . GLY B 1 65 ? 20.35130 16.25334 34.69893 1.000 24.83934 60 GLY B N 1
ATOM 2350 C CA . GLY B 1 65 ? 19.87900 15.88603 33.38400 1.000 24.59400 60 GLY B CA 1
ATOM 2351 C C . GLY B 1 65 ? 20.88887 15.14289 32.54343 1.000 23.91417 60 GLY B C 1
ATOM 2352 O O . GLY B 1 65 ? 20.52249 14.61693 31.47921 1.000 25.10174 60 GLY B O 1
ATOM 2356 N N . ALA B 1 66 ? 22.15145 15.11051 32.95619 1.000 21.88984 61 ALA B N 1
ATOM 2357 C CA . ALA B 1 66 ? 23.14138 14.32207 32.24360 1.000 20.64337 61 ALA B CA 1
ATOM 2358 C C . ALA B 1 66 ? 22.88874 12.84638 32.48981 1.000 19.73730 61 ALA B C 1
ATOM 2359 O O . ALA B 1 66 ? 22.39647 12.44087 33.54236 1.000 19.19561 61 ALA B O 1
ATOM 2366 N N . ARG B 1 67 ? 23.21359 12.02372 31.51292 1.000 18.94889 62 ARG B N 1
ATOM 2367 C CA . ARG B 1 67 ? 23.14357 10.60239 31.79416 1.000 19.17761 62 ARG B CA 1
ATOM 2368 C C . ARG B 1 67 ? 24.17209 10.25201 32.86437 1.000 17.80659 62 ARG B C 1
ATOM 2369 O O . ARG B 1 67 ? 25.20800 10.89691 33.00141 1.000 18.44704 62 ARG B O 1
ATOM 2390 N N . TRP B 1 68 ? 23.84582 9.25185 33.66278 1.000 17.61503 63 TRP B N 1
ATOM 2391 C CA . TRP B 1 68 ? 24.73514 8.82621 34.73187 1.000 17.20498 63 TRP B CA 1
ATOM 2392 C C . TRP B 1 68 ? 26.02330 8.27739 34.15216 1.000 19.13814 63 TRP B C 1
ATOM 2393 O O . TRP B 1 68 ? 25.99854 7.50413 33.20276 1.000 18.97093 63 TRP B O 1
ATOM 2414 N N . GLN B 1 69 ? 27.15067 8.68770 34.72221 1.000 20.13892 64 GLN B N 1
ATOM 2415 C CA . GLN B 1 69 ? 28.46798 8.40694 34.16468 1.000 23.06865 64 GLN B CA 1
ATOM 2416 C C . GLN B 1 69 ? 29.04357 7.06984 34.60562 1.000 21.20872 64 GLN B C 1
ATOM 2417 O O . GLN B 1 69 ? 30.15852 6.73544 34.20299 1.000 22.07350 64 GLN B O 1
ATOM 2431 N N . GLY B 1 70 ? 28.32768 6.30572 35.42189 1.000 19.25719 65 GLY B N 1
ATOM 2432 C CA . GLY B 1 70 ? 28.77992 4.99240 35.82537 1.000 18.85008 65 GLY B CA 1
ATOM 2433 C C . GLY B 1 70 ? 29.43670 4.93724 37.19319 1.000 18.57782 65 GLY B C 1
ATOM 2434 O O . GLY B 1 70 ? 29.86719 3.85331 37.61113 1.000 19.75219 65 GLY B O 1
ATOM 2438 N N . GLY B 1 71 ? 29.54825 6.06587 37.89207 1.000 17.91533 66 GLY B N 1
ATOM 2439 C CA . GLY B 1 71 ? 30.17038 6.10092 39.19759 1.000 17.91315 66 GLY B CA 1
ATOM 2440 C C . GLY B 1 71 ? 29.14881 5.97158 40.30149 1.000 17.33467 66 GLY B C 1
ATOM 2441 O O . GLY B 1 71 ? 28.23024 5.15461 40.22667 1.000 16.87033 66 GLY B O 1
ATOM 2445 N N . GLY B 1 72 ? 29.28357 6.80648 41.32296 1.000 17.22293 67 GLY B N 1
ATOM 2446 C CA . GLY B 1 72 ? 28.38132 6.72152 42.45170 1.000 16.64304 67 GLY B CA 1
ATOM 2447 C C . GLY B 1 72 ? 26.94010 6.95573 42.05012 1.000 15.37954 67 GLY B C 1
ATOM 2448 O O . GLY B 1 72 ? 26.64440 7.61188 41.04524 1.000 16.03787 67 GLY B O 1
ATOM 2452 N N . ILE B 1 73 ? 26.03649 6.36687 42.81933 1.000 14.79447 68 ILE B N 1
ATOM 2453 C CA . ILE B 1 73 ? 24.60257 6.39306 42.55982 1.000 13.88169 68 ILE B CA 1
ATOM 2454 C C . ILE B 1 73 ? 23.93461 7.16376 43.69139 1.000 14.36120 68 ILE B C 1
ATOM 2455 O O . ILE B 1 73 ? 23.88170 6.69537 44.83907 1.000 15.21117 68 ILE B O 1
ATOM 2471 N N . THR B 1 74 ? 23.42757 8.34712 43.36716 1.000 14.36269 69 THR B N 1
ATOM 2472 C CA . THR B 1 74 ? 22.68723 9.17470 44.30714 1.000 14.72952 69 THR B CA 1
ATOM 2473 C C . THR B 1 74 ? 21.18974 9.01767 44.14655 1.000 13.44820 69 THR B C 1
ATOM 2474 O O . THR B 1 74 ? 20.45893 9.10782 45.13141 1.000 13.88558 69 THR B O 1
ATOM 2485 N N . TYR B 1 75 ? 20.73414 8.77669 42.91859 1.000 12.73592 70 TYR B N 1
ATOM 2486 C CA . TYR B 1 75 ? 19.32946 8.61647 42.60404 1.000 12.94858 70 TYR B CA 1
ATOM 2487 C C . TYR B 1 75 ? 19.19996 7.48729 41.59676 1.000 13.16015 70 TYR B C 1
ATOM 2488 O O . TYR B 1 75 ? 20.11720 7.24135 40.80719 1.000 13.77032 70 TYR B O 1
ATOM 2506 N N . TYR B 1 76 ? 18.05149 6.82584 41.60845 1.000 12.56041 71 TYR B N 1
ATOM 2507 C CA . TYR B 1 76 ? 17.76981 5.81333 40.61478 1.000 12.49801 71 TYR B CA 1
ATOM 2508 C C . TYR B 1 76 ? 16.27670 5.65999 40.41440 1.000 12.14642 71 TYR B C 1
ATOM 2509 O O . TYR B 1 76 ? 15.45955 6.08510 41.23214 1.000 13.01674 71 TYR B O 1
ATOM 2527 N N . VAL B 1 77 ? 15.93472 5.05564 39.28394 1.000 12.31615 72 VAL B N 1
ATOM 2528 C CA . VAL B 1 77 ? 14.55271 4.79945 38.90542 1.000 12.11274 72 VAL B CA 1
ATOM 2529 C C . VAL B 1 77 ? 14.33259 3.30000 38.86666 1.000 12.22050 72 VAL B C 1
ATOM 2530 O O . VAL B 1 77 ? 15.22606 2.52889 38.52187 1.000 13.13858 72 VAL B O 1
ATOM 2543 N N . GLU B 1 78 ? 13.12462 2.90334 39.23423 1.000 12.62255 73 GLU B N 1
ATOM 2544 C CA . GLU B 1 78 ? 12.61119 1.55976 38.99198 1.000 12.65668 73 GLU B CA 1
ATOM 2545 C C . GLU B 1 78 ? 11.37640 1.69915 38.12377 1.000 12.33204 73 GLU B C 1
ATOM 2546 O O . GLU B 1 78 ? 10.44724 2.41491 38.48102 1.000 12.70225 73 GLU B O 1
ATOM 2558 N N . ALA B 1 79 ? 11.36973 1.02933 36.98413 1.000 12.36061 74 ALA B N 1
ATOM 2559 C CA . ALA B 1 79 ? 10.30124 1.27147 36.01607 1.000 12.73998 74 ALA B CA 1
ATOM 2560 C C . ALA B 1 79 ? 10.09950 0.06949 35.11199 1.000 12.49399 74 ALA B C 1
ATOM 2561 O O . ALA B 1 79 ? 11.00866 -0.72605 34.90619 1.000 12.45991 74 ALA B O 1
ATOM 2568 N N . THR B 1 80 ? 8.88314 -0.04560 34.58731 1.000 12.65822 75 THR B N 1
ATOM 2569 C CA . THR B 1 80 ? 8.58410 -0.90663 33.44881 1.000 12.14236 75 THR B CA 1
ATOM 2570 C C . THR B 1 80 ? 8.89744 -0.16062 32.14972 1.000 12.02441 75 THR B C 1
ATOM 2571 O O . THR B 1 80 ? 9.08965 1.05035 32.12721 1.000 12.18854 75 THR B O 1
ATOM 2582 N N . ARG B 1 81 ? 8.90139 -0.90101 31.04665 1.000 12.49228 76 ARG B N 1
ATOM 2583 C CA . ARG B 1 81 ? 9.38612 -0.36740 29.77326 1.000 13.21589 76 ARG B CA 1
ATOM 2584 C C . ARG B 1 81 ? 8.61182 0.86253 29.33894 1.000 12.68297 76 ARG B C 1
ATOM 2585 O O . ARG B 1 81 ? 9.19243 1.80158 28.79393 1.000 13.58426 76 ARG B O 1
ATOM 2606 N N . ASP B 1 82 ? 7.30726 0.87242 29.57170 1.000 12.61760 77 ASP B N 1
ATOM 2607 C CA . ASP B 1 82 ? 6.45532 1.98235 29.17607 1.000 13.83452 77 ASP B CA 1
ATOM 2608 C C . ASP B 1 82 ? 6.18935 2.95276 30.31595 1.000 14.06510 77 ASP B C 1
ATOM 2609 O O . ASP B 1 82 ? 5.32108 3.82350 30.18952 1.000 14.68827 77 ASP B O 1
ATOM 2618 N N . LYS B 1 83 ? 6.91237 2.82935 31.42524 1.000 13.60392 78 LYS B N 1
ATOM 2619 C CA . LYS B 1 83 ? 6.81415 3.70858 32.58162 1.000 14.42167 78 LYS B CA 1
ATOM 2620 C C . LYS B 1 83 ? 5.46497 3.65499 33.28138 1.000 14.35037 78 LYS B C 1
ATOM 2621 O O . LYS B 1 83 ? 5.21450 4.47767 34.16106 1.000 15.27695 78 LYS B O 1
ATOM 2640 N N . ARG B 1 84 ? 4.61297 2.67272 32.98694 1.000 13.28979 79 ARG B N 1
ATOM 2641 C CA . ARG B 1 84 ? 3.34875 2.59559 33.71236 1.000 13.52273 79 ARG B CA 1
ATOM 2642 C C . ARG B 1 84 ? 3.59415 2.35330 35.19123 1.000 15.08773 79 ARG B C 1
ATOM 2643 O O . ARG B 1 84 ? 2.79900 2.79433 36.02768 1.000 16.37157 79 ARG B O 1
ATOM 2664 N N . HIS B 1 85 ? 4.67811 1.66232 35.52520 1.000 14.64857 80 HIS B N 1
ATOM 2665 C CA . HIS B 1 85 ? 5.27769 1.74619 36.84445 1.000 14.37320 80 HIS B CA 1
ATOM 2666 C C . HIS B 1 85 ? 6.52953 2.59785 36.71144 1.000 14.25033 80 HIS B C 1
ATOM 2667 O O . HIS B 1 85 ? 7.36799 2.34128 35.84649 1.000 13.89873 80 HIS B O 1
ATOM 2681 N N . CYS B 1 86 ? 6.69334 3.57273 37.59847 1.000 13.89404 81 CYS B N 1
ATOM 2682 C CA . CYS B 1 86 ? 7.86829 4.44150 37.54348 1.000 14.24957 81 CYS B CA 1
ATOM 2683 C C . CYS B 1 86 ? 8.02204 5.12051 38.89560 1.000 15.03577 81 CYS B C 1
ATOM 2684 O O . CYS B 1 86 ? 7.19736 5.95970 39.24941 1.000 16.37405 81 CYS B O 1
ATOM 2692 N N . GLU B 1 87 ? 9.04600 4.72750 39.65582 1.000 14.21247 82 GLU B N 1
ATOM 2693 C CA . GLU B 1 87 ? 9.33432 5.31459 40.95091 1.000 14.37213 82 GLU B CA 1
ATOM 2694 C C . GLU B 1 87 ? 10.79918 5.71387 41.01061 1.000 13.20608 82 GLU B C 1
ATOM 2695 O O . GLU B 1 87 ? 11.67292 5.04727 40.47745 1.000 13.78728 82 GLU B O 1
ATOM 2707 N N . VAL B 1 88 ? 11.06624 6.80699 41.70805 1.000 12.75824 83 VAL B N 1
ATOM 2708 C CA . VAL B 1 88 ? 12.40971 7.35168 41.85219 1.000 12.78314 83 VAL B CA 1
ATOM 2709 C C . VAL B 1 88 ? 12.81405 7.29349 43.31557 1.000 12.82457 83 VAL B C 1
ATOM 2710 O O . VAL B 1 88 ? 12.00450 7.57612 44.20235 1.000 12.61220 83 VAL B O 1
ATOM 2723 N N . PHE B 1 89 ? 14.05591 6.91761 43.54164 1.000 12.80539 84 PHE B N 1
ATOM 2724 C CA . PHE B 1 89 ? 14.61433 6.72501 44.86113 1.000 12.29099 84 PHE B CA 1
ATOM 2725 C C . PHE B 1 89 ? 15.91613 7.49302 44.98090 1.000 12.10082 84 PHE B C 1
ATOM 2726 O O . PHE B 1 89 ? 16.60236 7.73430 43.99223 1.000 13.26312 84 PHE B O 1
ATOM 2743 N N . GLY B 1 90 ? 16.27623 7.83845 46.21325 1.000 12.02445 85 GLY B N 1
ATOM 2744 C CA . GLY B 1 90 ? 17.61200 8.27524 46.51735 1.000 12.10373 85 GLY B CA 1
ATOM 2745 C C . GLY B 1 90 ? 18.29606 7.36202 47.49589 1.000 12.53448 85 GLY B C 1
ATOM 2746 O O . GLY B 1 90 ? 17.66472 6.51105 48.12286 1.000 13.50758 85 GLY B O 1
ATOM 2750 N N . THR B 1 91 ? 19.61386 7.49868 47.57519 1.000 12.43343 86 THR B N 1
ATOM 2751 C CA . THR B 1 91 ? 20.41455 6.65599 48.45393 1.000 12.81544 86 THR B CA 1
ATOM 2752 C C . THR B 1 91 ? 20.96661 7.35927 49.69477 1.000 12.67848 86 THR B C 1
ATOM 2753 O O . THR B 1 91 ? 21.42767 6.67467 50.61242 1.000 13.25873 86 THR B O 1
ATOM 2764 N N . ALA B 1 92 ? 20.93331 8.68218 49.76100 1.000 12.54116 87 ALA B N 1
ATOM 2765 C CA . ALA B 1 92 ? 21.59017 9.39855 50.84334 1.000 13.41856 87 ALA B CA 1
ATOM 2766 C C . ALA B 1 92 ? 20.92593 9.08505 52.16322 1.000 13.53485 87 ALA B C 1
ATOM 2767 O O . ALA B 1 92 ? 19.73461 9.32748 52.35293 1.000 14.66917 87 ALA B O 1
ATOM 2774 N N . GLY B 1 93 ? 21.71656 8.55928 53.09247 1.000 13.98456 88 GLY B N 1
ATOM 2775 C CA . GLY B 1 93 ? 21.24069 8.24664 54.41834 1.000 15.24687 88 GLY B CA 1
ATOM 2776 C C . GLY B 1 93 ? 20.44053 6.98099 54.53652 1.000 14.66181 88 GLY B C 1
ATOM 2777 O O . GLY B 1 93 ? 19.85775 6.74314 55.59647 1.000 15.57609 88 GLY B O 1
ATOM 2781 N N . GLY B 1 94 ? 20.41804 6.15863 53.51119 1.000 14.05873 89 GLY B N 1
ATOM 2782 C CA . GLY B 1 94 ? 19.56481 5.00046 53.39208 1.000 14.11868 89 GLY B CA 1
ATOM 2783 C C . GLY B 1 94 ? 18.55845 5.21873 52.27357 1.000 14.08904 89 GLY B C 1
ATOM 2784 O O . GLY B 1 94 ? 18.10877 6.34028 52.02325 1.000 14.92963 89 GLY B O 1
ATOM 2788 N N . VAL B 1 95 ? 18.20758 4.13969 51.57729 1.000 13.92048 90 VAL B N 1
ATOM 2789 C CA . VAL B 1 95 ? 17.30718 4.27161 50.43196 1.000 13.90654 90 VAL B CA 1
ATOM 2790 C C . VAL B 1 95 ? 15.98983 4.88123 50.87621 1.000 13.93014 90 VAL B C 1
ATOM 2791 O O . VAL B 1 95 ? 15.41029 4.49379 51.89536 1.000 15.16970 90 VAL B O 1
ATOM 2804 N N . TYR B 1 96 ? 15.49383 5.83138 50.09144 1.000 13.55197 91 TYR B N 1
ATOM 2805 C CA . TYR B 1 96 ? 14.19519 6.43097 50.32628 1.000 13.80878 91 TYR B CA 1
ATOM 2806 C C . TYR B 1 96 ? 13.52699 6.67344 48.98473 1.000 13.51176 91 TYR B C 1
ATOM 2807 O O . TYR B 1 96 ? 14.19241 6.88823 47.96786 1.000 13.28059 91 TYR B O 1
ATOM 2825 N N . LYS B 1 97 ? 12.20515 6.65581 49.00445 1.000 14.43580 92 LYS B N 1
ATOM 2826 C CA . LYS B 1 97 ? 11.42549 6.97348 47.81879 1.000 14.80405 92 LYS B CA 1
ATOM 2827 C C . LYS B 1 97 ? 11.24055 8.47748 47.72277 1.000 14.34069 92 LYS B C 1
ATOM 2828 O O . LYS B 1 97 ? 10.80659 9.12315 48.67274 1.000 15.02553 92 LYS B O 1
ATOM 2847 N N . CYS B 1 98 ? 11.56563 9.03912 46.56950 1.000 12.90290 93 CYS B N 1
ATOM 2848 C CA . CYS B 1 98 ? 11.32686 10.44981 46.33313 1.000 12.68809 93 CYS B CA 1
ATOM 2849 C C . CYS B 1 98 ? 9.83783 10.70117 46.15379 1.000 13.87063 93 CYS B C 1
ATOM 2850 O O . CYS B 1 98 ? 9.05890 9.79680 45.85584 1.000 16.29994 93 CYS B O 1
ATOM 2857 N N . THR B 1 99 ? 9.44797 11.95390 46.32614 1.000 14.57068 94 THR B N 1
ATOM 2858 C CA . THR B 1 99 ? 8.04673 12.35429 46.27881 1.000 16.03602 94 THR B CA 1
ATOM 2859 C C . THR B 1 99 ? 7.70467 12.86962 44.88890 1.000 16.33127 94 THR B C 1
ATOM 2860 O O . THR B 1 99 ? 8.30745 13.83862 44.42905 1.000 16.63274 94 THR B O 1
ATOM 2871 N N . LEU B 1 100 ? 6.73947 12.24170 44.22710 1.000 17.09305 95 LEU B N 1
ATOM 2872 C CA . LEU B 1 100 ? 6.25750 12.76806 42.95595 1.000 17.61168 95 LEU B CA 1
ATOM 2873 C C . LEU B 1 100 ? 5.46117 14.04038 43.21825 1.000 17.23712 95 LEU B C 1
ATOM 2874 O O . LEU B 1 100 ? 4.49406 14.03086 43.98644 1.000 19.12249 95 LEU B O 1
ATOM 2890 N N . VAL B 1 101 ? 5.85962 15.12846 42.57134 1.000 16.09644 96 VAL B N 1
ATOM 2891 C CA . VAL B 1 101 ? 5.19955 16.42151 42.65740 1.000 16.88021 96 VAL B CA 1
ATOM 2892 C C . VAL B 1 101 ? 4.53478 16.62720 41.30877 1.000 17.52589 96 VAL B C 1
ATOM 2893 O O . VAL B 1 101 ? 5.15198 17.05960 40.33444 1.000 17.26901 96 VAL B O 1
ATOM 2906 N N . LEU B 1 102 ? 3.25774 16.32065 41.23820 1.000 18.28183 97 LEU B N 1
ATOM 2907 C CA . LEU B 1 102 ? 2.51855 16.42472 39.98890 1.000 20.26229 97 LEU B CA 1
ATOM 2908 C C . LEU B 1 102 ? 2.01162 17.85221 39.84876 1.000 19.27549 97 LEU B C 1
ATOM 2909 O O . LEU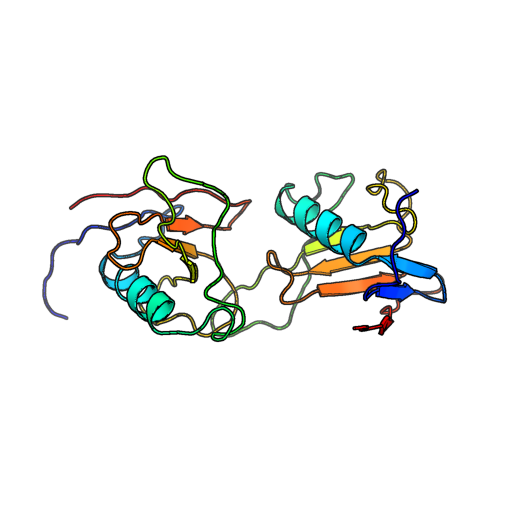 B 1 102 ? 1.43110 18.42652 40.78343 1.000 19.80914 97 LEU B O 1
ATOM 2925 N N . ARG B 1 103 ? 2.23075 18.41780 38.66452 1.000 18.82723 98 ARG B N 1
ATOM 2926 C CA . ARG B 1 103 ? 1.90567 19.80362 38.37629 1.000 19.68941 98 ARG B CA 1
ATOM 2927 C C . ARG B 1 103 ? 1.13816 19.89060 37.06857 1.000 21.95237 98 ARG B C 1
ATOM 2928 O O . ARG B 1 103 ? 1.23370 19.02014 36.19907 1.000 21.85830 98 ARG B O 1
ATOM 2949 N N . ASP B 1 104 ? 0.36041 20.95973 36.93705 1.000 24.32769 99 ASP B N 1
ATOM 2950 C CA . ASP B 1 104 ? -0.31832 21.26625 35.68206 1.000 27.87452 99 ASP B CA 1
ATOM 2951 C C . ASP B 1 104 ? 0.65562 22.02606 34.78860 1.000 30.45300 99 ASP B C 1
ATOM 2952 O O . ASP B 1 104 ? 0.63732 21.88424 33.56384 1.000 32.98020 99 ASP B O 1
#

Organism: NCBI:txid62690

Secondary structure (DSSP, 8-state):
----PPPPEEEETTEEEEHHHHHHHHHHHHHS-TTTBTTBSEEE-S---TT----EEEEEE-SSSSPP-SS--SEEEEE-TTSSSEEEEE-TTS-EEPEEE--/--------EEEETTEEEEHHHHHHHHHHHHTS-TTTBTTB-EE---PPPTT----EEEEEE-SSSSPP-SS--SEEEEEETTSSSEEEEE-TTS-EEPEEE---

Sequence (207 aa):
GPLGSMESYWWDCKGIPILFRTVHHAAVELAFTSQPGSISGYPSICRTTPLRTGPDERRQFPLTDTGARWQGGGITYYVEATRDKRHCEEVFGTAGGVYKCTLVLRGPLGSMESYWDCKGIPILFRTVHAAVELAFTSQPGSISGYPSICRTTPLRTGPDERRQFPLTDTGARWQGGGITYYVEATRDKRHCEVFGTAGGVYKCTLVLRD

Radius of gyration: 19.71 Å; Cα contacts (8 Å, |Δi|>4): 402; chains: 2; bounding box: 43×60×53 Å

B-factor: mean 19.92, std 7.39, range [11.13, 56.79]

Nearest PDB structures (foldseek):
  8phy-assembly1_A  TM=1.010E+00  e=9.320E-21  Blumeria graminis f. sp. tritici
  8oxi-assembly1_A  TM=1.007E+00  e=5.493E-18  Blumeria graminis f. sp. tritici
  6fmb-assembly1_A  TM=8.910E-01  e=3.151E-08  Blumeria hordei
  6ls1-assembly2_B  TM=7.331E-01  e=1.843E-03  Hericium erinaceus
  7w05-assembly1_A  TM=7.412E-01  e=2.190E-03  Hericium erinaceus